Protein AF-A0A9E4IL25-F1 (afdb_monomer)

Radius of gyration: 46.47 Å; Cα contacts (8 Å, |Δi|>4): 32; chains: 1; bounding box: 102×41×122 Å

Secondary structure (DSSP, 8-state):
-HHHHHHHHHHHHHHS---HHHHHHHHHTT-PPPHHHHHHHHHHHHHHHHHHHHHHHTT-----TTS--SHHHHHHHHHHHHHHHHHHHHHHHHHHHHT-----HHHHHHHHHHHHHHHHHHHHHHHHHHHHHHHHHHHHHHHHHHHHHHHHHHHHHHHHHHHTS-TTHHHHHHHHHHHHIIIIIHHHHHHHH-S----HHHHHHHHHHHHHHHHHHHHHHHHHHHHHHHH-S------------------

pLDDT: mean 70.76, std 16.33, range [37.5, 97.56]

Sequence (251 aa):
MGWVAARCVARYETHGSVSPEWLVDRYWLRGVPTREEMLGIAGLLVEKTMKAYEHFERGGSQPDLETTDWSDYKIYQCVEAAREASVRVARREEFRLKAGRPSSSSVYDQVRAAVSSATRSETSERDQQKRYDKLIEDEREQQELVARLEREHEFVRTEAARVAKPRGLWLAASAFAYLTVVGVVVPVVGLAWRPVWSGLLARRWLVGLFVSGLLVLGWYLFWAIRQLSESSVPQDQDEPTQVESGEPPGV

Foldseek 3Di:
DPPVVVVVVVVCVVPVDDDVVNVCVVCVVPDHDDPVVVVVVVVVLVVVVVVVVVCVVVCPDDPPPVPPDPDVVVNVVVVVVVVVVVVVVVVVVVVVVVVDDDDDPPVVVVVVVVVVVVVVVVVVVVVVVVVVVVVVVVVVVVVVVVVVVVVVVVVVVVVVVVVVCPVCPVVVVVLVVLCCCLVPVVVVVVCVVPVDPVDPVVVVVNVVSVVVNVVVVVVVVVVVVVVVVVVPPPPPPDPDDPPPPPDPPDD

Solvent-accessible surface area (backbone atoms only — not comparable to full-atom values): 14742 Å² total; per-residue (Å²): 129,65,70,63,58,50,51,52,51,56,44,32,73,74,60,80,56,75,60,69,65,59,56,48,58,59,46,66,77,71,54,83,72,53,74,67,56,53,51,53,52,51,51,54,51,53,52,52,51,50,54,53,50,54,48,52,72,71,65,49,73,78,70,70,76,90,73,64,76,67,59,70,61,50,51,51,51,51,52,50,52,52,48,53,50,52,53,52,51,52,52,51,50,54,57,52,48,76,68,72,62,94,76,67,73,70,58,58,55,53,53,50,50,51,51,54,52,51,56,52,49,56,52,50,52,52,55,48,49,55,52,51,54,49,52,55,50,53,50,49,55,50,52,52,50,50,59,48,51,51,51,54,50,52,50,52,48,53,52,48,56,58,62,74,56,58,91,52,54,68,58,51,51,51,52,51,53,49,45,45,42,64,70,46,48,48,55,52,54,49,42,72,76,44,80,76,74,80,50,71,64,58,55,52,51,53,51,51,52,53,52,50,51,50,50,53,50,51,52,49,51,53,53,51,52,52,54,50,62,71,66,64,61,76,76,80,72,68,77,74,72,76,79,74,77,77,75,76,84,87,127

Mean predicted aligned error: 18.44 Å

Structure (mmCIF, N/CA/C/O backbone):
data_AF-A0A9E4IL25-F1
#
_entry.id   AF-A0A9E4IL25-F1
#
loop_
_atom_site.group_PDB
_atom_site.id
_atom_site.type_symbol
_atom_site.label_atom_id
_atom_site.label_alt_id
_atom_site.label_comp_id
_atom_site.label_asym_id
_atom_site.label_entity_id
_atom_site.label_seq_id
_atom_site.pdbx_PDB_ins_code
_atom_site.Cartn_x
_atom_site.Cartn_y
_atom_site.Cartn_z
_atom_site.occupancy
_atom_site.B_iso_or_equiv
_atom_site.auth_seq_id
_atom_site.auth_comp_id
_atom_site.auth_asym_id
_atom_site.auth_atom_id
_atom_site.pdbx_PDB_model_num
ATOM 1 N N . MET A 1 1 ? -64.538 -9.197 53.982 1.00 43.91 1 MET A N 1
ATOM 2 C CA . MET A 1 1 ? -63.376 -9.359 53.081 1.00 43.91 1 MET A CA 1
ATOM 3 C C . MET A 1 1 ? -63.495 -8.602 51.748 1.00 43.91 1 MET A C 1
ATOM 5 O O . MET A 1 1 ? -62.509 -8.009 51.350 1.00 43.91 1 MET A O 1
ATOM 9 N N . GLY A 1 2 ? -64.652 -8.516 51.069 1.00 37.50 2 GLY A N 1
ATOM 10 C CA . GLY A 1 2 ? -64.717 -7.901 49.721 1.00 37.50 2 GLY A CA 1
ATOM 11 C C . GLY A 1 2 ? -64.768 -6.363 49.624 1.00 37.50 2 GLY A C 1
ATOM 12 O O . GLY A 1 2 ? -64.431 -5.805 48.587 1.00 37.50 2 GLY A O 1
ATOM 13 N N . TRP A 1 3 ? -65.167 -5.649 50.682 1.00 42.53 3 TRP A N 1
ATOM 14 C CA . TRP A 1 3 ? -65.535 -4.227 50.557 1.00 42.53 3 TRP A CA 1
ATOM 15 C C . TRP A 1 3 ? -64.349 -3.259 50.427 1.00 42.53 3 TRP A C 1
ATOM 17 O O . TRP A 1 3 ? -64.488 -2.211 49.806 1.00 42.53 3 TRP A O 1
ATOM 27 N N . VAL A 1 4 ? -63.184 -3.586 50.996 1.00 52.22 4 VAL A N 1
ATOM 28 C CA . VAL A 1 4 ? -61.992 -2.714 50.950 1.00 52.22 4 VAL A CA 1
ATOM 29 C C . VAL A 1 4 ? -61.243 -2.890 49.630 1.00 52.22 4 VAL A C 1
ATOM 31 O O . VAL A 1 4 ? -60.939 -1.898 48.970 1.00 52.22 4 VAL A O 1
ATOM 34 N N . ALA A 1 5 ? -61.045 -4.138 49.193 1.00 47.12 5 ALA A N 1
ATOM 35 C CA . ALA A 1 5 ? -60.455 -4.449 47.893 1.00 47.12 5 ALA A CA 1
ATOM 36 C C . ALA A 1 5 ? -61.303 -3.881 46.740 1.00 47.12 5 ALA A C 1
ATOM 38 O O . ALA A 1 5 ? -60.764 -3.191 45.877 1.00 47.12 5 ALA A O 1
ATOM 39 N N . ALA A 1 6 ? -62.634 -4.044 46.787 1.00 46.19 6 ALA A N 1
ATOM 40 C CA . ALA A 1 6 ? -63.540 -3.468 45.791 1.00 46.19 6 ALA A CA 1
ATOM 41 C C . ALA A 1 6 ? -63.462 -1.931 45.734 1.00 46.19 6 ALA A C 1
ATOM 43 O O . ALA A 1 6 ? -63.541 -1.348 44.658 1.00 46.19 6 ALA A O 1
ATOM 44 N N . ARG A 1 7 ? -63.239 -1.255 46.873 1.00 54.75 7 ARG A N 1
ATOM 45 C CA . ARG A 1 7 ? -63.113 0.212 46.923 1.00 54.75 7 ARG A CA 1
ATOM 46 C C . ARG A 1 7 ? -61.768 0.720 46.408 1.00 54.75 7 ARG A C 1
ATOM 48 O O . ARG A 1 7 ? -61.721 1.820 45.867 1.00 54.75 7 ARG A O 1
ATOM 55 N N . CYS A 1 8 ? -60.694 -0.048 46.578 1.00 50.69 8 CYS A N 1
ATOM 56 C CA . CYS A 1 8 ? -59.389 0.273 45.999 1.00 50.69 8 CYS A CA 1
ATOM 57 C C . CYS A 1 8 ? -59.390 0.067 44.478 1.00 50.69 8 CYS A C 1
ATOM 59 O O . CYS A 1 8 ? -58.869 0.913 43.756 1.00 50.69 8 CYS A O 1
ATOM 61 N N . VAL A 1 9 ? -60.028 -1.006 43.995 1.00 47.47 9 VAL A N 1
ATOM 62 C CA . VAL A 1 9 ? -60.175 -1.292 42.558 1.00 47.47 9 VAL A CA 1
ATOM 63 C C . VAL A 1 9 ? -61.057 -0.245 41.877 1.00 47.47 9 VAL A C 1
ATOM 65 O O . VAL A 1 9 ? -60.589 0.402 40.945 1.00 47.47 9 VAL A O 1
ATOM 68 N N . ALA A 1 10 ? -62.252 0.027 42.414 1.00 49.25 10 ALA A N 1
ATOM 69 C CA . ALA A 1 10 ? -63.160 1.037 41.866 1.00 49.25 10 ALA A CA 1
ATOM 70 C C . ALA A 1 10 ? -62.523 2.435 41.812 1.00 49.25 10 ALA A C 1
ATOM 72 O O . ALA A 1 10 ? -62.790 3.210 40.900 1.00 49.25 10 ALA A O 1
ATOM 73 N N . ARG A 1 11 ? -61.652 2.768 42.778 1.00 51.50 11 ARG A N 1
ATOM 74 C CA . ARG A 1 11 ? -61.004 4.082 42.815 1.00 51.50 11 ARG A CA 1
ATOM 75 C C . ARG A 1 11 ? -59.822 4.201 41.853 1.00 51.50 11 ARG A C 1
ATOM 77 O O . ARG A 1 11 ? -59.636 5.267 41.269 1.00 51.50 11 ARG A O 1
ATOM 84 N N . TYR A 1 12 ? -59.070 3.115 41.668 1.00 49.25 12 TYR A N 1
ATOM 85 C CA . TYR A 1 12 ? -58.022 3.017 40.650 1.00 49.25 12 TYR A CA 1
ATOM 86 C C . TYR A 1 12 ? -58.614 3.146 39.239 1.00 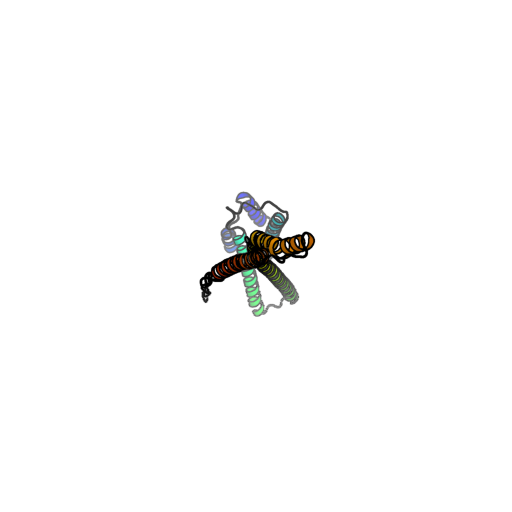49.25 12 TYR A C 1
ATOM 88 O O . TYR A 1 12 ? -58.073 3.885 38.426 1.00 49.25 12 TYR A O 1
ATOM 96 N N . GLU A 1 13 ? -59.767 2.517 38.984 1.00 44.59 13 GLU A N 1
ATOM 97 C CA . GLU A 1 13 ? -60.501 2.658 37.718 1.00 44.59 13 GLU A CA 1
ATOM 98 C C . GLU A 1 13 ? -60.989 4.094 37.470 1.00 44.59 13 GLU A C 1
ATOM 100 O O . GLU A 1 13 ? -60.925 4.570 36.343 1.00 44.59 13 GLU A O 1
ATOM 105 N N . THR A 1 14 ? -61.418 4.824 38.508 1.00 58.25 14 THR A N 1
ATOM 106 C CA . THR A 1 14 ? -61.900 6.211 38.343 1.00 58.25 14 THR A CA 1
ATOM 107 C C . THR A 1 14 ? -60.815 7.287 38.266 1.00 58.25 14 THR A C 1
ATOM 109 O O . THR A 1 14 ? -61.084 8.361 37.737 1.00 58.25 14 THR A O 1
ATOM 112 N N . HIS A 1 15 ? -59.620 7.063 38.823 1.00 59.41 15 HIS A N 1
ATOM 113 C CA . HIS A 1 15 ? -58.606 8.124 38.959 1.00 59.41 15 HIS A CA 1
ATOM 114 C C . HIS A 1 15 ? -57.240 7.786 38.347 1.00 59.41 15 HIS A C 1
ATOM 116 O O . HIS A 1 15 ? -56.319 8.593 38.452 1.00 59.41 15 HIS A O 1
ATOM 122 N N . GLY A 1 16 ? -57.077 6.613 37.725 1.00 46.16 16 GLY A N 1
ATOM 123 C CA . GLY A 1 16 ? -55.860 6.217 37.000 1.00 46.16 16 GLY A CA 1
ATOM 124 C C . GLY A 1 16 ? -54.616 5.992 37.871 1.00 46.16 16 GLY A C 1
ATOM 125 O O . GLY A 1 16 ? -53.642 5.403 37.418 1.00 46.16 16 GLY A O 1
ATOM 126 N N . SER A 1 17 ? -54.633 6.411 39.138 1.00 49.25 17 SER A N 1
ATOM 127 C CA . SER A 1 17 ? -53.593 6.128 40.123 1.00 49.25 17 SER A CA 1
ATOM 128 C C . SER A 1 17 ? -54.157 6.207 41.543 1.00 49.25 17 SER A C 1
ATOM 130 O O . SER A 1 17 ? -55.072 6.977 41.839 1.00 49.25 17 SER A O 1
ATOM 132 N N . VAL A 1 18 ? -53.622 5.380 42.441 1.00 53.59 18 VAL A N 1
ATOM 133 C CA . VAL A 1 18 ? -53.840 5.497 43.888 1.00 53.59 18 VAL A CA 1
ATOM 134 C C . VAL A 1 18 ? -52.519 5.987 44.461 1.00 53.59 18 VAL A C 1
ATOM 136 O O . VAL A 1 18 ? -51.511 5.296 44.316 1.00 53.59 18 VAL A O 1
ATOM 139 N N . SER A 1 19 ? -52.492 7.184 45.057 1.00 49.88 19 SER A N 1
ATOM 140 C CA . SER A 1 19 ? -51.247 7.699 45.630 1.00 49.88 19 SER A CA 1
ATOM 141 C C . SER A 1 19 ? -50.811 6.821 46.819 1.00 49.88 19 SER A C 1
ATOM 143 O O . SER A 1 19 ? -51.664 6.403 47.615 1.00 49.88 19 SER A O 1
ATOM 145 N N . PRO A 1 20 ? -49.504 6.532 46.972 1.00 48.41 20 PRO A N 1
ATOM 146 C CA . PRO A 1 20 ? -48.985 5.764 48.106 1.00 48.41 20 PRO A CA 1
ATOM 147 C C . PRO A 1 20 ? -49.366 6.390 49.452 1.00 48.41 20 PRO A C 1
ATOM 149 O O . PRO A 1 20 ? -49.680 5.681 50.404 1.00 48.41 20 PRO A O 1
ATOM 152 N N . GLU A 1 21 ? -49.425 7.721 49.507 1.00 50.31 21 GLU A N 1
ATOM 153 C CA . GLU A 1 21 ? -49.804 8.495 50.692 1.00 50.31 21 GLU A CA 1
ATOM 154 C C . GLU A 1 21 ? -51.228 8.182 51.162 1.00 50.31 21 GLU A C 1
ATOM 156 O O . GLU A 1 21 ? -51.464 8.052 52.357 1.00 50.31 21 GLU A O 1
ATOM 161 N N . TRP A 1 22 ? -52.170 7.951 50.244 1.00 63.69 22 TRP A N 1
ATOM 162 C CA . TRP A 1 22 ? -53.541 7.580 50.598 1.00 63.69 22 TRP A CA 1
ATOM 163 C C . TRP A 1 22 ? -53.639 6.172 51.203 1.00 63.69 22 TRP A C 1
ATOM 165 O O . TRP A 1 22 ? -54.451 5.925 52.099 1.00 63.69 22 TRP A O 1
ATOM 175 N N . LEU A 1 23 ? -52.814 5.238 50.717 1.00 57.00 23 LEU A N 1
ATOM 176 C CA . LEU A 1 23 ? -52.681 3.891 51.280 1.00 57.00 23 LEU A CA 1
ATOM 177 C C . LEU A 1 23 ? -52.057 3.955 52.676 1.00 57.00 23 LEU A C 1
ATOM 179 O O . LEU A 1 23 ? -52.556 3.320 53.599 1.00 57.00 23 LEU A O 1
ATOM 183 N N . VAL A 1 24 ? -51.019 4.766 52.864 1.00 52.56 24 VAL A N 1
ATOM 184 C CA . VAL A 1 24 ? -50.394 4.944 54.177 1.00 52.56 24 VAL A CA 1
ATOM 185 C C . VAL A 1 24 ? -51.382 5.578 55.156 1.00 52.56 24 VAL A C 1
ATOM 187 O O . VAL A 1 24 ? -51.648 4.980 56.193 1.00 52.56 24 VAL A O 1
ATOM 190 N N . ASP A 1 25 ? -52.008 6.701 54.805 1.00 53.91 25 ASP A N 1
ATOM 191 C CA . ASP A 1 25 ? -52.891 7.465 55.696 1.00 53.91 25 ASP A CA 1
ATOM 192 C C . ASP A 1 25 ? -54.122 6.648 56.137 1.00 53.91 25 ASP A C 1
ATOM 194 O O . ASP A 1 25 ? -54.516 6.632 57.305 1.00 53.91 25 ASP A O 1
ATOM 198 N N . ARG A 1 26 ? -54.694 5.843 55.230 1.00 54.75 26 ARG A N 1
ATOM 199 C CA . ARG A 1 26 ? -55.898 5.055 55.532 1.00 54.75 26 ARG A CA 1
ATOM 200 C C . ARG A 1 26 ? -55.630 3.744 56.273 1.00 54.75 26 ARG A C 1
ATOM 202 O O . ARG A 1 26 ? -56.498 3.317 57.038 1.00 54.75 26 ARG A O 1
ATOM 209 N N . TYR A 1 27 ? -54.475 3.111 56.057 1.00 55.78 27 TYR A N 1
ATOM 210 C CA . TYR A 1 27 ? -54.102 1.866 56.742 1.00 55.78 27 TYR A CA 1
ATOM 211 C C . TYR A 1 27 ? -53.362 2.112 58.063 1.00 55.78 27 TYR A C 1
ATOM 213 O O . TYR A 1 27 ? -53.455 1.279 58.963 1.00 55.78 27 TYR A O 1
ATOM 221 N N . TRP A 1 28 ? -52.697 3.259 58.237 1.00 49.47 28 TRP A N 1
ATOM 222 C CA . TRP A 1 28 ? -52.090 3.619 59.523 1.00 49.47 28 TRP A CA 1
ATOM 223 C C . TRP A 1 28 ? -53.107 4.105 60.558 1.00 49.47 28 TRP A C 1
ATOM 225 O O . TRP A 1 28 ? -52.972 3.776 61.734 1.00 49.47 28 TRP A O 1
ATOM 235 N N . LEU A 1 29 ? -54.152 4.834 60.149 1.00 44.16 29 LEU A N 1
ATOM 236 C CA . LEU A 1 29 ? -55.101 5.445 61.091 1.00 44.16 29 LEU A CA 1
ATOM 237 C C . LEU A 1 29 ? -56.219 4.509 61.594 1.00 44.16 29 LEU A C 1
ATOM 239 O O . LEU A 1 29 ? -56.938 4.878 62.521 1.00 44.16 29 LEU A O 1
ATOM 243 N N . ARG A 1 30 ? -56.398 3.305 61.025 1.00 47.22 30 ARG A N 1
ATOM 244 C CA . ARG A 1 30 ? -57.518 2.394 61.376 1.00 47.22 30 ARG A CA 1
ATOM 245 C C . ARG A 1 30 ? -57.140 1.052 62.007 1.00 47.22 30 ARG A C 1
ATOM 247 O O . ARG A 1 30 ? -58.029 0.248 62.276 1.00 47.22 30 ARG A O 1
ATOM 254 N N . GLY A 1 31 ? -55.867 0.852 62.335 1.00 50.44 31 GLY A N 1
ATOM 255 C CA . GLY A 1 31 ? -55.378 -0.372 62.970 1.00 50.44 31 GLY A CA 1
ATOM 256 C C . GLY A 1 31 ? -54.681 -1.306 61.984 1.00 50.44 31 GLY A C 1
ATOM 257 O O . GLY A 1 31 ? -54.965 -1.307 60.790 1.00 50.44 31 GLY A O 1
ATOM 258 N N . VAL A 1 32 ? -53.718 -2.068 62.512 1.00 52.44 32 VAL A N 1
ATOM 259 C CA . VAL A 1 32 ? -52.803 -2.913 61.734 1.00 52.44 32 VAL A CA 1
ATOM 260 C C . VAL A 1 32 ? -53.610 -3.927 60.910 1.00 52.44 32 VAL A C 1
ATOM 262 O O . VAL A 1 32 ? -54.371 -4.690 61.510 1.00 52.44 32 VAL A O 1
ATOM 265 N N . PRO A 1 33 ? -53.450 -3.965 59.573 1.00 56.50 33 PRO A N 1
ATOM 266 C CA . PRO A 1 33 ? -54.151 -4.927 58.736 1.00 56.50 33 PRO A CA 1
ATOM 267 C C . PRO A 1 33 ? -53.802 -6.350 59.161 1.00 56.50 33 PRO A C 1
ATOM 269 O O . PRO A 1 33 ? -52.667 -6.659 59.542 1.00 56.50 33 PRO A O 1
ATOM 272 N N . THR A 1 34 ? -54.795 -7.228 59.101 1.00 65.25 34 THR A N 1
ATOM 273 C CA . THR A 1 34 ? -54.584 -8.646 59.384 1.00 65.25 34 THR A CA 1
ATOM 274 C C . THR A 1 34 ? -53.644 -9.254 58.339 1.00 65.25 34 THR A C 1
ATOM 276 O O . THR A 1 34 ? -53.535 -8.775 57.209 1.00 65.25 34 THR A O 1
ATOM 279 N N . ARG A 1 35 ? -52.932 -10.326 58.708 1.00 52.53 35 ARG A N 1
ATOM 280 C CA . ARG A 1 35 ? -51.998 -11.031 57.808 1.00 52.53 35 ARG A CA 1
ATOM 281 C C . ARG A 1 35 ? -52.652 -11.396 56.468 1.00 52.53 35 ARG A C 1
ATOM 283 O O . ARG A 1 35 ? -52.009 -11.293 55.431 1.00 52.53 35 ARG A O 1
ATOM 290 N N . GLU A 1 36 ? -53.924 -11.784 56.498 1.00 61.12 36 GLU A N 1
ATOM 291 C CA . GLU A 1 36 ? -54.714 -12.135 55.314 1.00 61.12 36 GLU A CA 1
ATOM 292 C C . GLU A 1 36 ? -54.985 -10.923 54.411 1.00 61.12 36 GLU A C 1
ATOM 294 O O . GLU A 1 36 ? -54.892 -11.035 53.191 1.00 61.12 36 GLU A O 1
ATOM 299 N N . GLU A 1 37 ? -55.230 -9.741 54.984 1.00 62.78 37 GLU A N 1
ATOM 300 C CA . GLU A 1 37 ? -55.422 -8.502 54.220 1.00 62.78 37 GLU A CA 1
ATOM 301 C C . GLU A 1 37 ? -54.124 -8.037 53.554 1.00 62.78 37 GLU A C 1
ATOM 303 O O . GLU A 1 37 ? -54.144 -7.638 52.391 1.00 62.78 37 GLU A O 1
ATOM 308 N N . MET A 1 38 ? -52.982 -8.144 54.244 1.00 56.16 38 MET A N 1
ATOM 309 C CA . MET A 1 38 ? -51.684 -7.814 53.641 1.00 56.16 38 MET A CA 1
ATOM 310 C C . MET A 1 38 ? -51.307 -8.774 52.510 1.00 56.16 38 MET A C 1
ATOM 312 O O . MET A 1 38 ? -50.825 -8.326 51.471 1.00 56.16 38 MET A O 1
ATOM 316 N N . LEU A 1 39 ? -51.569 -10.075 52.671 1.00 58.06 39 LEU A N 1
ATOM 317 C CA . LEU A 1 39 ? -51.343 -11.062 51.611 1.00 58.06 39 LEU A CA 1
ATOM 318 C C . LEU A 1 39 ? -52.272 -10.836 50.410 1.00 58.06 39 LEU A C 1
ATOM 320 O O . LEU A 1 39 ? -51.826 -10.959 49.273 1.00 58.06 39 LEU A O 1
ATOM 324 N N . GLY A 1 40 ? -53.528 -10.437 50.642 1.00 68.62 40 GLY A N 1
ATOM 325 C CA . GLY A 1 40 ? -54.460 -10.079 49.571 1.00 68.62 40 GLY A CA 1
ATOM 326 C C . GLY A 1 40 ? -54.018 -8.847 48.776 1.00 68.62 40 GLY A C 1
ATOM 327 O O . GLY A 1 40 ? -54.096 -8.845 47.550 1.00 68.62 40 GLY A O 1
ATOM 328 N N . ILE A 1 41 ? -53.500 -7.817 49.455 1.00 64.88 41 ILE A N 1
ATOM 329 C CA . ILE A 1 41 ? -52.970 -6.606 48.806 1.00 64.88 41 ILE A CA 1
ATOM 330 C C . ILE A 1 41 ? -51.691 -6.923 48.021 1.00 64.88 41 ILE A C 1
ATOM 332 O O . ILE A 1 41 ? -51.555 -6.479 46.882 1.00 64.88 41 ILE A O 1
ATOM 336 N N . ALA A 1 42 ? -50.786 -7.723 48.593 1.00 61.03 42 ALA A N 1
ATOM 337 C CA . ALA A 1 42 ? -49.565 -8.157 47.918 1.00 61.03 42 ALA A CA 1
ATOM 338 C C . ALA A 1 42 ? -49.871 -9.007 46.673 1.00 61.03 42 ALA A C 1
ATOM 340 O O . ALA A 1 42 ? -49.289 -8.765 45.620 1.00 61.03 42 ALA A O 1
ATOM 341 N N . GLY A 1 43 ? -50.828 -9.938 46.760 1.00 69.69 43 GLY A N 1
ATOM 342 C CA . GLY A 1 43 ? -51.267 -10.746 45.619 1.00 69.69 43 GLY A CA 1
ATOM 343 C C . GLY A 1 43 ? -51.837 -9.898 44.479 1.00 69.69 43 GLY A C 1
ATOM 344 O O . GLY A 1 43 ? -51.466 -10.094 43.327 1.00 69.69 43 GLY A O 1
ATOM 345 N N . LEU A 1 44 ? -52.662 -8.897 44.801 1.00 66.12 44 LEU A N 1
ATOM 346 C CA . LEU A 1 44 ? -53.222 -7.958 43.818 1.00 66.12 44 LEU A CA 1
ATOM 347 C C . LEU A 1 44 ? -52.156 -7.082 43.146 1.00 66.12 44 LEU A C 1
ATOM 349 O O . LEU A 1 44 ? -52.268 -6.783 41.957 1.00 66.12 44 LEU A O 1
ATOM 353 N N . LEU A 1 45 ? -51.136 -6.659 43.896 1.00 63.09 45 LEU A N 1
ATOM 354 C CA . LEU A 1 45 ? -50.004 -5.900 43.361 1.00 63.09 45 LEU A CA 1
ATOM 355 C C . LEU A 1 45 ? -49.169 -6.755 42.407 1.00 63.09 45 LEU A C 1
ATOM 357 O O . LEU A 1 45 ? -48.907 -6.308 41.296 1.00 63.09 45 LEU A O 1
ATOM 361 N N . VAL A 1 46 ? -48.839 -7.987 42.803 1.00 66.44 46 VAL A N 1
ATOM 362 C CA . VAL A 1 46 ? -48.082 -8.934 41.969 1.00 66.44 46 VAL A CA 1
ATOM 363 C C . VAL A 1 46 ? -48.854 -9.305 40.701 1.00 66.44 46 VAL A C 1
ATOM 365 O O . VAL A 1 46 ? -48.273 -9.345 39.621 1.00 66.44 46 VAL A O 1
ATOM 368 N N . GLU A 1 47 ? -50.168 -9.531 40.791 1.00 72.38 47 GLU A N 1
ATOM 369 C CA . GLU A 1 47 ? -50.991 -9.838 39.615 1.00 72.38 47 GLU A CA 1
ATOM 370 C C . GLU A 1 47 ? -51.032 -8.661 38.627 1.00 72.38 47 GLU A C 1
ATOM 372 O O . GLU A 1 47 ? -50.926 -8.854 37.414 1.00 72.38 47 GLU A O 1
ATOM 377 N N . LYS A 1 48 ? -51.155 -7.426 39.131 1.00 66.81 48 LYS A N 1
ATOM 378 C CA . LYS A 1 48 ? -51.166 -6.232 38.278 1.00 66.81 48 LYS A CA 1
ATOM 379 C C . LYS A 1 48 ? -49.804 -5.946 37.649 1.00 66.81 48 LYS A C 1
ATOM 381 O O . LYS A 1 48 ? -49.777 -5.565 36.481 1.00 66.81 48 LYS A O 1
ATOM 386 N N . THR A 1 49 ? -48.699 -6.145 38.369 1.00 63.22 49 THR A N 1
ATOM 387 C CA . THR A 1 49 ? -47.352 -5.969 37.801 1.00 63.22 49 THR A CA 1
ATOM 388 C C . THR A 1 49 ? -47.038 -7.043 36.761 1.00 63.22 49 THR A C 1
ATOM 390 O O . THR A 1 49 ? -46.531 -6.706 35.698 1.00 63.22 49 THR A O 1
ATOM 393 N N . MET A 1 50 ? -47.427 -8.302 36.998 1.00 66.38 50 MET A N 1
ATOM 394 C CA . MET A 1 50 ? -47.322 -9.386 36.008 1.00 66.38 50 MET A CA 1
ATOM 395 C C . MET A 1 50 ? -48.123 -9.089 34.735 1.00 66.38 50 MET A C 1
ATOM 397 O O . MET A 1 50 ? -47.595 -9.215 33.635 1.00 66.38 50 MET A O 1
ATOM 401 N N . LYS A 1 51 ? -49.378 -8.631 34.857 1.00 67.69 51 LYS A N 1
ATOM 402 C CA . LYS A 1 51 ? -50.202 -8.264 33.690 1.00 67.69 51 LYS A CA 1
ATOM 403 C C . LYS A 1 51 ? -49.633 -7.081 32.907 1.00 67.69 51 LYS A C 1
ATOM 405 O O . LYS A 1 51 ? -49.728 -7.077 31.684 1.00 67.69 51 LYS A O 1
ATOM 410 N N . ALA A 1 52 ? -49.049 -6.093 33.588 1.00 60.66 52 ALA A N 1
ATOM 411 C CA . ALA A 1 52 ? -48.369 -4.979 32.929 1.00 60.66 52 ALA A CA 1
ATOM 412 C C . ALA A 1 52 ? -47.114 -5.453 32.172 1.00 60.66 52 ALA A C 1
ATOM 414 O O . ALA A 1 52 ? -46.902 -5.047 31.032 1.00 60.66 52 ALA A O 1
ATOM 415 N N . TYR A 1 53 ? -46.343 -6.368 32.767 1.00 58.75 53 TYR A N 1
ATOM 416 C CA . TYR A 1 53 ? -45.151 -6.958 32.155 1.00 58.75 53 TYR A CA 1
ATOM 417 C C . TYR A 1 53 ? -45.483 -7.829 30.931 1.00 58.75 53 TYR A C 1
ATOM 419 O O . TYR A 1 53 ? -44.891 -7.653 29.871 1.00 58.75 53 TYR A O 1
ATOM 427 N N . GLU A 1 54 ? -46.503 -8.691 31.010 1.00 67.50 54 GLU A N 1
ATOM 428 C CA . GLU A 1 54 ? -46.964 -9.480 29.854 1.00 67.50 54 GLU A CA 1
ATOM 429 C C . GLU A 1 54 ? -47.453 -8.603 28.689 1.00 67.50 54 GLU A C 1
ATOM 431 O O . GLU A 1 54 ? -47.329 -8.976 27.521 1.00 67.50 54 GLU A O 1
ATOM 436 N N . HIS A 1 55 ? -48.057 -7.449 28.988 1.00 62.22 55 HIS A N 1
ATOM 437 C CA . HIS A 1 55 ? -48.525 -6.519 27.962 1.00 62.22 55 HIS A CA 1
ATOM 438 C C . HIS A 1 55 ? -47.360 -5.796 27.262 1.00 62.22 55 HIS A C 1
ATOM 440 O O . HIS A 1 55 ? -47.490 -5.426 26.093 1.00 62.22 55 HIS A O 1
ATOM 446 N N . PHE A 1 56 ? -46.232 -5.634 27.959 1.00 56.91 56 PHE A N 1
ATOM 447 C CA . PHE A 1 56 ? -44.976 -5.124 27.414 1.00 56.91 56 PHE A CA 1
ATOM 448 C C . PHE A 1 56 ? -44.270 -6.178 26.541 1.00 56.91 56 PHE A C 1
ATOM 450 O O . PHE A 1 56 ? -43.897 -5.882 25.409 1.00 56.91 56 PHE A O 1
ATOM 457 N N . GLU A 1 57 ? -44.180 -7.437 26.993 1.00 61.06 57 GLU A N 1
ATOM 458 C CA . GLU A 1 57 ? -43.559 -8.529 26.218 1.00 61.06 57 GLU A CA 1
ATOM 459 C C . GLU A 1 57 ? -44.303 -8.874 24.918 1.00 61.06 57 GLU A C 1
ATOM 461 O O . GLU A 1 57 ? -43.675 -9.250 23.928 1.00 61.06 57 GLU A O 1
ATOM 466 N N . ARG A 1 58 ? -45.636 -8.730 24.869 1.00 68.62 58 ARG A N 1
ATOM 467 C CA . ARG A 1 58 ? -46.436 -9.027 23.660 1.00 68.62 58 ARG A CA 1
ATOM 468 C C . ARG A 1 58 ? -46.296 -7.992 22.534 1.00 68.62 58 ARG A C 1
ATOM 470 O O . ARG A 1 58 ? -47.096 -8.005 21.600 1.00 68.62 58 ARG A O 1
ATOM 477 N N . GLY A 1 59 ? -45.299 -7.110 22.593 1.00 44.16 59 GLY A N 1
ATOM 478 C CA . GLY A 1 59 ? -45.048 -6.126 21.542 1.00 44.16 59 GLY A CA 1
ATOM 479 C C . GLY A 1 59 ? -46.119 -5.040 21.480 1.00 44.16 59 GLY A C 1
ATOM 480 O O . GLY A 1 59 ? -46.370 -4.484 20.411 1.00 44.16 59 GLY A O 1
ATOM 481 N N . GLY A 1 60 ? -46.764 -4.743 22.616 1.00 47.88 60 GLY A N 1
ATOM 482 C CA . GLY A 1 60 ? -47.520 -3.506 22.752 1.00 47.88 60 GLY A CA 1
ATOM 483 C C . GLY A 1 60 ? -46.574 -2.350 22.457 1.00 47.88 60 GLY A C 1
ATOM 484 O O . GLY A 1 60 ? -45.517 -2.261 23.079 1.00 47.88 60 GLY A O 1
ATOM 485 N N . SER A 1 61 ? -46.923 -1.533 21.462 1.00 44.19 61 SER A N 1
ATOM 486 C CA . SER A 1 61 ? -46.124 -0.401 21.007 1.00 44.19 61 SER A CA 1
ATOM 487 C C . SER A 1 61 ? -45.565 0.350 22.205 1.00 44.19 61 SER A C 1
ATOM 489 O O . SER A 1 61 ? -46.323 0.749 23.091 1.00 44.19 61 SER A O 1
ATOM 491 N N . GLN A 1 62 ? -44.244 0.493 22.220 1.00 43.75 62 GLN A N 1
ATOM 492 C CA . GLN A 1 62 ? -43.497 1.303 23.167 1.00 43.75 62 GLN A CA 1
ATOM 493 C C . GLN A 1 62 ? -44.268 2.620 23.373 1.00 43.75 62 GLN A C 1
ATOM 495 O O . GLN A 1 62 ? -44.471 3.340 22.392 1.00 43.75 62 GLN A O 1
ATOM 500 N N . PRO A 1 63 ? -44.813 2.899 24.575 1.00 45.19 63 PRO A N 1
ATOM 501 C CA . PRO A 1 63 ? -45.492 4.164 24.808 1.00 45.19 63 PRO A CA 1
ATOM 502 C C . PRO A 1 63 ? -44.480 5.274 24.531 1.00 45.19 63 PRO A C 1
ATOM 504 O O . PRO A 1 63 ? -43.333 5.158 24.965 1.00 45.19 63 PRO A O 1
ATOM 507 N N . ASP A 1 64 ? -44.886 6.295 23.771 1.00 40.19 64 ASP A N 1
ATOM 508 C CA . ASP A 1 64 ? -44.041 7.436 23.403 1.00 40.19 64 ASP A CA 1
ATOM 509 C C . ASP A 1 64 ? -43.205 7.896 24.609 1.00 40.19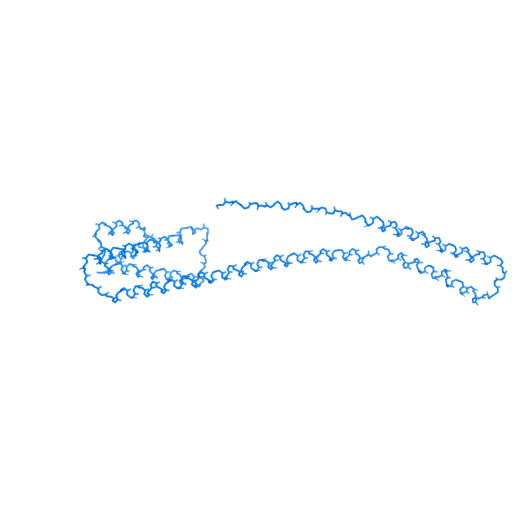 64 ASP A C 1
ATOM 511 O O . ASP A 1 64 ? -43.712 8.414 25.614 1.00 40.19 64 ASP A O 1
ATOM 515 N N . LEU A 1 65 ? -41.897 7.650 24.516 1.00 42.88 65 LEU A N 1
ATOM 516 C CA . LEU A 1 65 ? -40.927 7.810 25.601 1.00 42.88 65 LEU A CA 1
ATOM 517 C C . LEU A 1 65 ? -40.652 9.274 25.964 1.00 42.88 65 LEU A C 1
ATOM 519 O O . LEU A 1 65 ? -39.935 9.530 26.924 1.00 42.88 65 LEU A O 1
ATOM 523 N N . GLU A 1 66 ? -41.261 10.237 25.270 1.00 40.59 66 GLU A N 1
ATOM 524 C CA . GLU A 1 66 ? -41.153 11.661 25.610 1.00 40.59 66 GLU A CA 1
ATOM 525 C C . GLU A 1 66 ? -42.078 12.105 26.755 1.00 40.59 66 GLU A C 1
ATOM 527 O O . GLU A 1 66 ? -41.929 13.215 27.258 1.00 40.59 66 GLU A O 1
ATOM 532 N N . THR A 1 67 ? -43.006 11.260 27.225 1.00 43.94 67 THR A N 1
ATOM 533 C CA . THR A 1 67 ? -43.894 11.619 28.357 1.00 43.94 67 THR A CA 1
ATOM 534 C C . THR A 1 67 ? -43.919 10.620 29.511 1.00 43.94 67 THR A C 1
ATOM 536 O O . THR A 1 67 ? -44.608 10.856 30.504 1.00 43.94 67 THR A O 1
ATOM 539 N N . THR A 1 68 ? -43.124 9.549 29.450 1.00 43.78 68 THR A N 1
ATOM 540 C CA . THR A 1 68 ? -43.108 8.511 30.495 1.00 43.78 68 THR A CA 1
ATOM 541 C C . THR A 1 68 ? -41.876 8.617 31.386 1.00 43.78 68 THR A C 1
ATOM 543 O O . THR A 1 68 ? -41.131 7.665 31.588 1.00 43.78 68 THR A O 1
ATOM 546 N N . ASP A 1 69 ? -41.689 9.797 31.962 1.00 47.41 69 ASP A N 1
ATOM 547 C CA . ASP A 1 69 ? -40.907 9.945 33.180 1.00 47.41 69 ASP A CA 1
ATOM 548 C C . ASP A 1 69 ? -41.769 9.407 34.352 1.00 47.41 69 ASP A C 1
ATOM 550 O O . ASP A 1 69 ? -42.997 9.528 34.332 1.00 47.41 69 ASP A O 1
ATOM 554 N N . TRP A 1 70 ? -41.170 8.810 35.383 1.00 43.16 70 TRP A N 1
ATOM 555 C CA . TRP A 1 70 ? -41.802 8.359 36.648 1.00 43.16 70 TRP A CA 1
ATOM 556 C C . TRP A 1 70 ? -42.477 6.976 36.764 1.00 43.16 70 TRP A C 1
ATOM 558 O O . TRP A 1 70 ? -42.722 6.579 37.908 1.00 43.16 70 TRP A O 1
ATOM 568 N N . SER A 1 71 ? -42.801 6.216 35.709 1.00 53.81 71 SER A N 1
ATOM 569 C CA . SER A 1 71 ? -43.565 4.956 35.905 1.00 53.81 71 SER A CA 1
ATOM 570 C C . SER A 1 71 ? -42.697 3.775 36.378 1.00 53.81 71 SER A C 1
ATOM 572 O O . SER A 1 71 ? -43.010 3.177 37.411 1.00 53.81 71 SER A O 1
ATOM 574 N N . ASP A 1 72 ? -41.545 3.531 35.747 1.00 49.38 72 ASP A N 1
ATOM 575 C CA . ASP A 1 72 ? -40.608 2.473 36.161 1.00 49.38 72 ASP A CA 1
ATOM 576 C C . ASP A 1 72 ? -39.934 2.778 37.503 1.00 49.38 72 ASP A C 1
ATOM 578 O O . ASP A 1 72 ? -39.790 1.898 38.355 1.00 49.38 72 ASP A O 1
ATOM 582 N N . TYR A 1 73 ? -39.620 4.052 37.761 1.00 50.44 73 TYR A N 1
ATOM 583 C CA . TYR A 1 73 ? -39.050 4.476 39.041 1.00 50.44 73 TYR A CA 1
ATOM 584 C C . TYR A 1 73 ? -40.039 4.279 40.203 1.00 50.44 73 TYR A C 1
ATOM 586 O O . TYR A 1 73 ? -39.651 3.839 41.285 1.00 50.44 73 TYR A O 1
ATOM 594 N N . LYS A 1 74 ? -41.341 4.521 39.983 1.00 56.72 74 LYS A N 1
ATOM 595 C CA . LYS A 1 74 ? -42.381 4.283 41.001 1.00 56.72 74 LYS A CA 1
ATOM 596 C C . LYS A 1 74 ? -42.638 2.800 41.239 1.00 56.72 74 LYS A C 1
ATOM 598 O O . LYS A 1 74 ? -42.907 2.424 42.380 1.00 56.72 74 LYS A O 1
ATOM 603 N N . ILE A 1 75 ? -42.544 1.961 40.207 1.00 58.75 75 ILE A N 1
ATOM 604 C CA . ILE A 1 75 ? -42.634 0.505 40.369 1.00 58.75 75 ILE A CA 1
ATOM 605 C C . ILE A 1 75 ? -41.444 0.012 41.197 1.00 58.75 75 ILE A C 1
ATOM 607 O O . ILE A 1 75 ? -41.652 -0.694 42.184 1.00 58.75 75 ILE A O 1
ATOM 611 N N . TYR A 1 76 ? -40.228 0.467 40.884 1.00 58.22 76 TYR A N 1
ATOM 612 C CA . TYR A 1 76 ? -39.029 0.112 41.641 1.00 58.22 76 TYR A CA 1
ATOM 613 C C . TYR A 1 76 ? -39.114 0.567 43.107 1.00 58.22 76 TYR A C 1
ATOM 615 O O . TYR A 1 76 ? -38.895 -0.235 44.014 1.00 58.22 76 TYR A O 1
ATOM 623 N N . GLN A 1 77 ? -39.553 1.805 43.362 1.00 65.50 77 GLN A N 1
ATOM 624 C CA . GLN A 1 77 ? -39.777 2.311 44.721 1.00 65.50 77 GLN A CA 1
ATOM 625 C C . GLN A 1 77 ? -40.861 1.536 45.481 1.00 65.50 77 GLN A C 1
ATOM 627 O O . GLN A 1 77 ? -40.726 1.311 46.683 1.00 65.50 77 GLN A O 1
ATOM 632 N N . CYS A 1 78 ? -41.934 1.098 44.814 1.00 65.88 78 CYS A N 1
ATOM 633 C CA . CYS A 1 78 ? -42.962 0.274 45.453 1.00 65.88 78 CYS A CA 1
ATOM 634 C C . CYS A 1 78 ? -42.425 -1.114 45.825 1.00 65.88 78 CYS A C 1
ATOM 636 O O . CYS A 1 78 ? -42.751 -1.627 46.898 1.00 65.88 78 CYS A O 1
ATOM 638 N N . VAL A 1 79 ? -41.585 -1.707 44.973 1.00 64.06 79 VAL A N 1
ATOM 639 C CA . VAL A 1 79 ? -40.922 -2.990 45.245 1.00 64.06 79 VAL A CA 1
ATOM 640 C C . VAL A 1 79 ? -39.915 -2.847 46.389 1.00 64.06 79 VAL A C 1
ATOM 642 O O . VAL A 1 79 ? -39.921 -3.671 47.305 1.00 64.06 79 VAL A O 1
ATOM 645 N N . GLU A 1 80 ? -39.115 -1.779 46.415 1.00 68.69 80 GLU A N 1
ATOM 646 C CA . GLU A 1 80 ? -38.202 -1.491 47.528 1.00 68.69 80 GLU A CA 1
ATOM 647 C C . GLU A 1 80 ? -38.943 -1.231 48.841 1.00 68.69 80 GLU A C 1
ATOM 649 O O . GLU A 1 80 ? -38.591 -1.810 49.869 1.00 68.69 80 GLU A O 1
ATOM 654 N N . ALA A 1 81 ? -40.021 -0.444 48.823 1.00 66.88 81 ALA A N 1
ATOM 655 C CA . ALA A 1 81 ? -40.828 -0.185 50.012 1.00 66.88 81 ALA A CA 1
ATOM 656 C C . ALA A 1 81 ? -41.490 -1.468 50.546 1.00 66.88 81 ALA A C 1
ATOM 658 O O . ALA A 1 81 ? -41.518 -1.701 51.760 1.00 66.88 81 ALA A O 1
ATOM 659 N N . ALA A 1 82 ? -41.981 -2.340 49.657 1.00 63.53 82 ALA A N 1
ATOM 660 C CA . ALA A 1 82 ? -42.515 -3.648 50.032 1.00 63.53 82 ALA A CA 1
ATOM 661 C C . ALA A 1 82 ? -41.420 -4.561 50.610 1.00 63.53 82 ALA A C 1
ATOM 663 O O . ALA A 1 82 ? -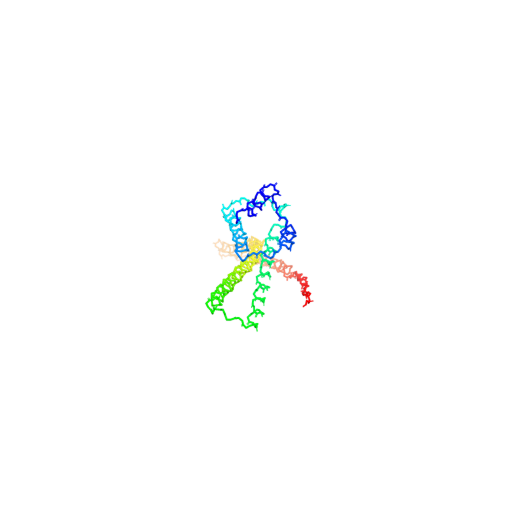41.640 -5.242 51.619 1.00 63.53 82 ALA A O 1
ATOM 664 N N . ARG A 1 83 ? -40.213 -4.523 50.032 1.00 67.25 83 ARG A N 1
ATOM 665 C CA . ARG A 1 83 ? -39.038 -5.245 50.531 1.00 67.25 83 ARG A CA 1
ATOM 666 C C . ARG A 1 83 ? -38.656 -4.765 51.929 1.00 67.25 83 ARG A C 1
ATOM 668 O O . ARG A 1 83 ? -38.555 -5.588 52.838 1.00 67.25 83 ARG A O 1
ATOM 675 N N . GLU A 1 84 ? -38.535 -3.463 52.158 1.00 72.56 84 GLU A N 1
ATOM 676 C CA . GLU A 1 84 ? -38.249 -2.916 53.487 1.00 72.56 84 GLU A CA 1
ATOM 677 C C . GLU A 1 84 ? -39.324 -3.270 54.517 1.00 72.56 84 GLU A C 1
ATOM 679 O O . GLU A 1 84 ? -39.003 -3.610 55.660 1.00 72.56 84 GLU A O 1
ATOM 684 N N . ALA A 1 85 ? -40.601 -3.207 54.130 1.00 64.75 85 ALA A N 1
ATOM 685 C CA . ALA A 1 85 ? -41.706 -3.579 55.004 1.00 64.75 85 ALA A CA 1
ATOM 686 C C . ALA A 1 85 ? -41.615 -5.058 55.407 1.00 64.75 85 ALA A C 1
ATOM 688 O O . ALA A 1 85 ? -41.752 -5.382 56.589 1.00 64.75 85 ALA A O 1
ATOM 689 N N . SER A 1 86 ? -41.297 -5.947 54.461 1.00 62.75 86 SER A N 1
ATOM 690 C CA . SER A 1 86 ? -41.118 -7.377 54.737 1.00 62.75 86 SER A CA 1
ATOM 691 C C . SER A 1 86 ? -39.935 -7.653 55.680 1.00 62.75 86 SER A C 1
ATOM 693 O O . SER A 1 86 ? -40.077 -8.419 56.635 1.00 62.75 86 SER A O 1
ATOM 695 N N . VAL A 1 87 ? -38.811 -6.943 55.516 1.00 69.06 87 VAL A N 1
ATOM 696 C CA . VAL A 1 87 ? -37.641 -7.027 56.410 1.00 69.06 87 VAL A CA 1
ATOM 697 C C . VAL A 1 87 ? -37.973 -6.519 57.816 1.00 69.06 87 VAL A C 1
ATOM 699 O O . VAL A 1 87 ? -37.567 -7.124 58.813 1.00 69.06 87 VAL A O 1
ATOM 702 N N . ARG A 1 88 ? -38.749 -5.433 57.932 1.00 72.00 88 ARG A N 1
ATOM 703 C CA . ARG A 1 88 ? -39.196 -4.909 59.233 1.00 72.00 88 ARG A CA 1
ATOM 704 C C . ARG A 1 88 ? -40.137 -5.876 59.946 1.00 72.00 88 ARG A C 1
ATOM 706 O O . ARG A 1 88 ? -40.002 -6.052 61.157 1.00 72.00 88 ARG A O 1
ATOM 713 N N . VAL A 1 89 ? -41.051 -6.524 59.221 1.00 65.81 89 VAL A N 1
ATOM 714 C CA . VAL A 1 89 ? -41.936 -7.562 59.776 1.00 65.81 89 VAL A CA 1
ATOM 715 C C . VAL A 1 89 ? -41.124 -8.771 60.246 1.00 65.81 89 VAL A C 1
ATOM 717 O O . VAL A 1 89 ? -41.325 -9.218 61.374 1.00 65.81 89 VAL A O 1
ATOM 720 N N . ALA A 1 90 ? -40.147 -9.224 59.455 1.00 65.56 90 ALA A N 1
ATOM 721 C CA . ALA A 1 90 ? -39.255 -10.322 59.826 1.00 65.56 90 ALA A CA 1
ATOM 722 C C . ALA A 1 90 ? -38.441 -10.017 61.100 1.00 65.56 90 ALA A C 1
ATOM 724 O O . ALA A 1 90 ? -38.418 -10.834 62.019 1.00 65.56 90 ALA A O 1
ATOM 725 N N . ARG A 1 91 ? -37.862 -8.810 61.231 1.00 73.38 91 ARG A N 1
ATOM 726 C CA . ARG A 1 91 ? -37.192 -8.386 62.480 1.00 73.38 91 ARG A CA 1
ATOM 727 C C . ARG A 1 91 ? -38.145 -8.367 63.673 1.00 73.38 91 ARG A C 1
ATOM 729 O O . ARG A 1 91 ? -37.757 -8.731 64.779 1.00 73.38 91 ARG A O 1
ATOM 736 N N . ARG A 1 92 ? -39.390 -7.921 63.481 1.00 71.44 92 ARG A N 1
ATOM 737 C CA . ARG A 1 92 ? -40.384 -7.854 64.566 1.00 71.44 92 ARG A CA 1
ATOM 738 C C . ARG A 1 92 ? -40.776 -9.246 65.062 1.00 71.44 92 ARG A C 1
ATOM 740 O O . ARG A 1 92 ? -40.927 -9.426 66.268 1.00 71.44 92 ARG A O 1
ATOM 747 N N . GLU A 1 93 ? -40.907 -10.209 64.153 1.00 64.38 93 GLU A N 1
ATOM 748 C CA . GLU A 1 93 ? -41.114 -11.631 64.463 1.00 64.38 93 GLU A CA 1
ATOM 749 C C . GLU A 1 93 ? -39.906 -12.222 65.208 1.00 64.38 93 GLU A C 1
ATOM 751 O O . GLU A 1 93 ? -40.085 -12.902 66.217 1.00 64.38 93 GLU A O 1
ATOM 756 N N . GLU A 1 94 ? -38.678 -11.879 64.803 1.00 67.69 94 GLU A N 1
ATOM 757 C CA . GLU A 1 94 ? -37.443 -12.297 65.484 1.00 67.69 94 GLU A CA 1
ATOM 758 C C . GLU A 1 94 ? -37.383 -11.796 66.942 1.00 67.69 94 GLU A C 1
ATOM 760 O O . GLU A 1 94 ? -37.087 -12.560 67.866 1.00 67.69 94 GLU A O 1
ATOM 765 N N . PHE A 1 95 ? -37.755 -10.533 67.185 1.00 70.44 95 PHE A N 1
ATOM 766 C CA . PHE A 1 95 ? -37.903 -9.992 68.544 1.00 70.44 95 PHE A CA 1
ATOM 767 C C . PHE A 1 95 ? -39.013 -10.693 69.338 1.00 70.44 95 PHE A C 1
ATOM 769 O O . PHE A 1 95 ? -38.866 -10.916 70.541 1.00 70.44 95 PHE A O 1
ATOM 776 N N . ARG A 1 96 ? -40.112 -11.074 68.679 1.00 60.28 96 ARG A N 1
ATOM 777 C CA . ARG A 1 96 ? -41.223 -11.802 69.306 1.00 60.28 96 ARG A CA 1
ATOM 778 C C . ARG A 1 96 ? -40.842 -13.226 69.712 1.00 60.28 96 ARG A C 1
ATOM 780 O O . ARG A 1 96 ? -41.350 -13.726 70.711 1.00 60.28 96 ARG A O 1
ATOM 787 N N . LEU A 1 97 ? -39.932 -13.857 68.978 1.00 57.19 97 LEU A N 1
ATOM 788 C CA . LEU A 1 97 ? -39.429 -15.199 69.277 1.00 57.19 97 LEU A CA 1
ATOM 789 C C . LEU A 1 97 ? -38.404 -15.208 70.406 1.00 57.19 97 LEU A C 1
ATOM 791 O O . LEU A 1 97 ? -38.430 -16.119 71.232 1.00 57.19 97 LEU A O 1
ATOM 795 N N . LYS A 1 98 ? -37.594 -14.147 70.539 1.00 65.88 98 LYS A N 1
ATOM 796 C CA . LYS A 1 98 ? -36.772 -13.929 71.744 1.00 65.88 98 LYS A CA 1
ATOM 797 C C . LYS A 1 98 ? -37.613 -13.776 73.020 1.00 65.88 98 LYS A C 1
ATOM 799 O O . LYS A 1 98 ? -37.098 -14.013 74.106 1.00 65.88 98 LYS A O 1
ATOM 804 N N . ALA A 1 99 ? -38.904 -13.452 72.899 1.00 71.75 99 ALA A N 1
ATOM 805 C CA . ALA A 1 99 ? -39.844 -13.351 74.017 1.00 71.75 99 ALA A CA 1
ATOM 806 C C . ALA A 1 99 ? -40.521 -14.687 74.416 1.00 71.75 99 ALA A C 1
ATOM 808 O O . ALA A 1 99 ? -41.459 -14.678 75.211 1.00 71.75 99 ALA A O 1
ATOM 809 N N . GLY A 1 100 ? -40.056 -15.839 73.911 1.00 52.16 100 GLY A N 1
ATOM 810 C CA . GLY A 1 100 ? -40.354 -17.141 74.524 1.00 52.16 100 GLY A CA 1
ATOM 811 C C . GLY A 1 100 ? -41.724 -17.750 74.204 1.00 52.16 100 GLY A C 1
ATOM 812 O O . GLY A 1 100 ? -42.305 -18.419 75.057 1.00 52.16 100 GLY A O 1
ATOM 813 N N . ARG A 1 101 ? -42.251 -17.568 72.983 1.00 51.84 101 ARG A N 1
ATOM 814 C CA . ARG A 1 101 ? -43.392 -18.365 72.490 1.00 51.84 101 ARG A CA 1
ATOM 815 C C . ARG A 1 101 ? -42.919 -19.482 71.546 1.00 51.84 101 ARG A C 1
ATOM 817 O O . ARG A 1 101 ? -42.316 -19.168 70.522 1.00 51.84 101 ARG A O 1
ATOM 824 N N . PRO A 1 102 ? -43.208 -20.763 71.840 1.00 54.81 102 PRO A N 1
ATOM 825 C CA . PRO A 1 102 ? -42.859 -21.871 70.957 1.00 54.81 102 PRO A CA 1
ATOM 826 C C . PRO A 1 102 ? -43.807 -21.898 69.751 1.00 54.81 102 PRO A C 1
ATOM 828 O O . PRO A 1 102 ? -45.020 -22.015 69.914 1.00 54.81 102 PRO A O 1
ATOM 831 N N . SER A 1 103 ? -43.271 -21.770 68.534 1.00 48.78 103 SER A N 1
ATOM 832 C CA . SER A 1 103 ? -44.055 -21.878 67.298 1.00 48.78 103 SER A CA 1
ATOM 833 C C . SER A 1 103 ? -43.204 -22.330 66.106 1.00 48.78 103 SER A C 1
ATOM 835 O O . SER A 1 103 ? -42.362 -21.587 65.613 1.00 48.78 103 SER A O 1
ATOM 837 N N . SER A 1 104 ? -43.496 -23.556 65.657 1.00 56.00 104 SER A N 1
ATOM 838 C CA . SER A 1 104 ? -43.294 -24.167 64.329 1.00 56.00 104 SER A CA 1
ATOM 839 C C . SER A 1 104 ? -41.989 -23.871 63.563 1.00 56.00 104 SER A C 1
ATOM 841 O O . SER A 1 104 ? -41.921 -22.949 62.747 1.00 56.00 104 SER A O 1
ATOM 843 N N . SER A 1 105 ? -41.007 -24.767 63.691 1.00 59.38 105 SER A N 1
ATOM 844 C CA . SER A 1 105 ? -39.806 -24.840 62.836 1.00 59.38 105 SER A CA 1
ATOM 845 C C . SER A 1 105 ? -40.114 -24.914 61.328 1.00 59.38 105 SER A C 1
ATOM 847 O O . SER A 1 105 ? -39.353 -24.403 60.517 1.00 59.38 105 SER A O 1
ATOM 849 N N . SER A 1 106 ? -41.281 -25.448 60.949 1.00 67.44 106 SER A N 1
ATOM 850 C CA . SER A 1 106 ? -41.714 -25.604 59.551 1.00 67.44 106 SER A CA 1
ATOM 851 C C . SER A 1 106 ? -41.822 -24.298 58.752 1.00 67.44 106 SER A C 1
ATOM 853 O O . SER A 1 106 ? -41.669 -24.333 57.533 1.00 67.44 106 SER A O 1
ATOM 855 N N . VAL A 1 107 ? -42.134 -23.165 59.387 1.00 62.12 107 VAL A N 1
ATOM 856 C CA . VAL A 1 107 ? -42.311 -21.887 58.666 1.00 62.12 107 VAL A CA 1
ATOM 857 C C . VAL A 1 107 ? -40.956 -21.246 58.369 1.00 62.12 107 VAL A C 1
ATOM 859 O O . VAL A 1 107 ? -40.764 -20.658 57.307 1.00 62.12 107 VAL A O 1
ATOM 862 N N . TYR A 1 108 ? -39.991 -21.428 59.271 1.00 62.34 108 TYR A N 1
ATOM 863 C CA . TYR A 1 108 ? -38.624 -20.945 59.103 1.00 62.34 108 TYR A CA 1
ATOM 864 C C . TYR A 1 108 ? -37.919 -21.603 57.921 1.00 62.34 108 TYR A C 1
ATOM 866 O O . TYR A 1 108 ? -37.298 -20.909 57.114 1.00 62.34 108 TYR A O 1
ATOM 874 N N . ASP A 1 109 ? -38.075 -22.917 57.773 1.00 73.69 109 ASP A N 1
ATOM 875 C CA . ASP A 1 109 ? -37.452 -23.655 56.676 1.00 73.69 109 ASP A CA 1
ATOM 876 C C . ASP A 1 109 ? -38.053 -23.279 55.313 1.00 73.69 109 ASP A C 1
ATOM 878 O O . ASP A 1 109 ? -37.315 -23.137 54.337 1.00 73.69 109 ASP A O 1
ATOM 882 N N . GLN A 1 110 ? -39.364 -23.010 55.244 1.00 74.12 110 GLN A N 1
ATOM 883 C CA . GLN A 1 110 ? -40.019 -22.548 54.012 1.00 74.12 110 GLN A CA 1
ATOM 884 C C . GLN A 1 110 ? -39.577 -21.138 53.603 1.00 74.12 110 GLN A C 1
ATOM 886 O O . GLN A 1 110 ? -39.268 -20.908 52.434 1.00 74.12 110 GLN A O 1
ATOM 891 N N . VAL A 1 111 ? -39.489 -20.198 54.552 1.00 72.12 111 VAL A N 1
ATOM 892 C CA . VAL A 1 111 ? -39.007 -18.836 54.263 1.00 72.12 111 VAL A CA 1
ATOM 893 C C . VAL A 1 111 ? -37.534 -18.861 53.857 1.00 72.12 111 VAL A C 1
ATOM 895 O O . VAL A 1 111 ? -37.147 -18.191 52.903 1.00 72.12 111 VAL A O 1
ATOM 898 N N . ARG A 1 112 ? -36.707 -19.679 54.518 1.00 74.00 112 ARG A N 1
ATOM 899 C CA . ARG A 1 112 ? -35.289 -19.833 54.169 1.00 74.00 112 ARG A CA 1
ATOM 900 C C . ARG A 1 112 ? -35.104 -20.437 52.777 1.00 74.00 112 ARG A C 1
ATOM 902 O O . ARG A 1 112 ? -34.273 -19.940 52.019 1.00 74.00 112 ARG A O 1
ATOM 909 N N . ALA A 1 113 ? -35.887 -21.458 52.429 1.00 74.62 113 ALA A N 1
ATOM 910 C CA . ALA A 1 113 ? -35.876 -22.059 51.098 1.00 74.62 113 ALA A CA 1
ATOM 911 C C . ALA A 1 113 ? -36.272 -21.032 50.023 1.00 74.62 113 ALA A C 1
ATOM 913 O O . ALA A 1 113 ? -35.525 -20.847 49.060 1.00 74.62 113 ALA A O 1
ATOM 914 N N . ALA A 1 114 ? -37.365 -20.291 50.235 1.00 74.06 114 ALA A N 1
ATOM 915 C CA . ALA A 1 114 ? -37.828 -19.251 49.317 1.00 74.06 114 ALA A CA 1
ATOM 916 C C . ALA A 1 114 ? -36.783 -18.138 49.122 1.00 74.06 114 ALA A C 1
ATOM 918 O O . ALA A 1 114 ? -36.428 -17.825 47.985 1.00 74.06 114 ALA A O 1
ATOM 919 N N . VAL A 1 115 ? -36.207 -17.609 50.208 1.00 75.75 115 VAL A N 1
ATOM 920 C CA . VAL A 1 115 ? -35.152 -16.582 50.139 1.00 75.75 115 VAL A CA 1
ATOM 921 C C . VAL A 1 115 ? -33.918 -17.113 49.413 1.00 75.75 115 VAL A C 1
ATOM 923 O O . VAL A 1 115 ? -33.394 -16.430 48.540 1.00 75.75 115 VAL A O 1
ATOM 926 N N . SER A 1 116 ? -33.487 -18.348 49.697 1.00 73.06 116 SER A N 1
ATOM 927 C CA . SER A 1 116 ? -32.323 -18.935 49.022 1.00 73.06 116 SER A CA 1
ATOM 928 C C . SER A 1 116 ? -32.543 -19.138 47.515 1.00 73.06 116 SER A C 1
ATOM 930 O O . SER A 1 116 ? -31.620 -18.930 46.725 1.00 73.06 116 SER A O 1
ATOM 932 N N . SER A 1 117 ? -33.771 -19.479 47.100 1.00 74.00 117 SER A N 1
ATOM 933 C CA . SER A 1 117 ? -34.139 -19.600 45.685 1.00 74.00 117 SER A CA 1
ATOM 934 C C . SER A 1 117 ? -34.189 -18.244 44.973 1.00 74.00 117 SER A C 1
ATOM 936 O O . SER A 1 117 ? -33.649 -18.127 43.875 1.00 74.00 117 SER A O 1
ATOM 938 N N . ALA A 1 118 ? -34.705 -17.200 45.632 1.00 72.38 118 ALA A N 1
ATOM 939 C CA . ALA A 1 118 ? -34.708 -15.837 45.102 1.00 72.38 118 ALA A CA 1
ATOM 940 C C . ALA A 1 118 ? -33.280 -15.288 44.953 1.00 72.38 118 ALA A C 1
ATOM 942 O O . ALA A 1 118 ? -32.927 -14.766 43.900 1.00 72.38 118 ALA A O 1
ATOM 943 N N . THR A 1 119 ? -32.411 -15.512 45.947 1.00 73.75 119 THR A N 1
ATOM 944 C CA . THR A 1 119 ? -31.006 -15.081 45.857 1.00 73.75 119 THR A CA 1
ATOM 945 C C . THR A 1 119 ? -30.225 -15.806 44.760 1.00 73.75 119 THR A C 1
ATOM 947 O O . THR A 1 119 ? -29.355 -15.198 44.146 1.00 73.75 119 THR A O 1
ATOM 950 N N . ARG A 1 120 ? -30.534 -17.084 44.473 1.00 74.00 120 ARG A N 1
AT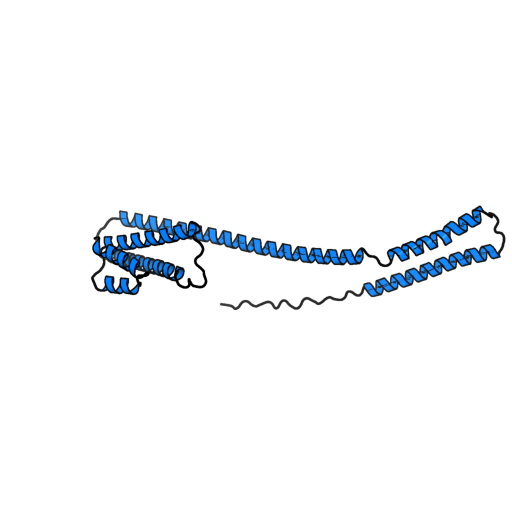OM 951 C CA . ARG A 1 120 ? -29.912 -17.813 43.352 1.00 74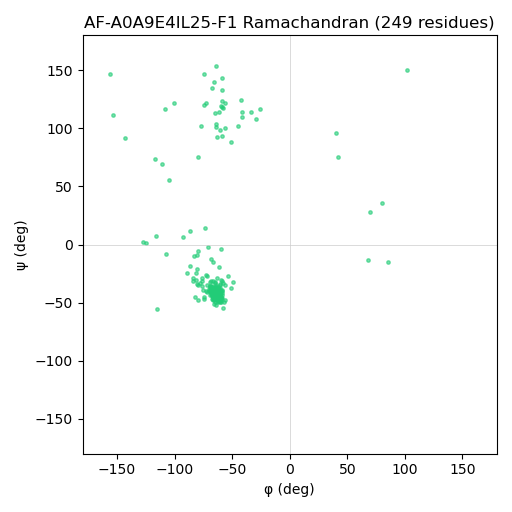.00 120 ARG A CA 1
ATOM 952 C C . ARG A 1 120 ? -30.368 -17.276 41.995 1.00 74.00 120 ARG A C 1
ATOM 954 O O . ARG A 1 120 ? -29.545 -17.199 41.084 1.00 74.00 120 ARG A O 1
ATOM 961 N N . SER A 1 121 ? -31.639 -16.884 41.876 1.00 77.56 121 SER A N 1
ATOM 962 C CA . SER A 1 121 ? -32.171 -16.252 40.662 1.00 77.56 121 SER A CA 1
ATOM 963 C C . SER A 1 121 ? -31.473 -14.920 40.380 1.00 77.56 121 SER A C 1
ATOM 965 O O . SER A 1 121 ? -30.932 -14.739 39.294 1.00 77.56 121 SER A O 1
ATOM 967 N N . GLU A 1 122 ? -31.351 -14.049 41.390 1.00 79.06 122 GLU A N 1
ATOM 968 C CA . GLU A 1 122 ? -30.684 -12.744 41.244 1.00 79.06 122 GLU A CA 1
ATOM 969 C C . GLU A 1 122 ? -29.204 -12.880 40.848 1.00 79.06 122 GLU A C 1
ATOM 971 O O . GLU A 1 122 ? -28.695 -12.106 40.036 1.00 79.06 122 GLU A O 1
ATOM 976 N N . THR A 1 123 ? -28.485 -13.873 41.387 1.00 81.81 123 THR A N 1
ATOM 977 C CA . THR A 1 123 ? -27.090 -14.115 40.979 1.00 81.81 123 THR A CA 1
ATOM 978 C C . THR A 1 123 ? -26.979 -14.623 39.542 1.00 81.81 123 THR A C 1
ATOM 980 O O . THR A 1 123 ? -26.060 -14.223 38.834 1.00 81.81 123 THR A O 1
ATOM 983 N N . SER A 1 124 ? -27.926 -15.454 39.093 1.00 86.25 124 SER A N 1
ATOM 984 C CA . SER A 1 124 ? -27.944 -15.978 37.723 1.00 86.25 124 SER A CA 1
ATOM 985 C C . SER A 1 124 ? -28.229 -14.880 36.698 1.00 86.25 124 SER A C 1
ATOM 987 O O . SER A 1 124 ? -27.597 -14.849 35.644 1.00 86.25 124 SER A O 1
ATOM 989 N N . GLU A 1 125 ? -29.152 -13.967 37.001 1.00 88.19 125 GLU A N 1
ATOM 990 C CA . GLU A 1 125 ? -29.474 -12.828 36.132 1.00 88.19 125 GLU A CA 1
ATOM 991 C C . GLU A 1 125 ? -28.298 -11.856 36.022 1.00 88.19 125 GLU A C 1
ATOM 993 O O . GLU A 1 125 ? -27.946 -11.434 34.922 1.00 88.19 125 GLU A O 1
ATOM 998 N N . ARG A 1 126 ? -27.613 -11.568 37.136 1.00 87.50 126 ARG A N 1
ATOM 999 C CA . ARG A 1 126 ? -26.401 -10.732 37.118 1.00 87.50 126 ARG A CA 1
ATOM 1000 C C . ARG A 1 126 ? -25.269 -11.358 36.314 1.00 87.50 126 ARG A C 1
ATOM 1002 O O . ARG A 1 126 ? -24.559 -10.648 35.607 1.00 87.50 126 ARG A O 1
ATOM 1009 N N . ASP A 1 127 ? -25.086 -12.671 36.411 1.00 92.44 127 ASP A N 1
ATOM 1010 C CA . ASP A 1 127 ? -24.071 -13.365 35.620 1.00 92.44 127 ASP A CA 1
ATOM 1011 C C . ASP A 1 127 ? -24.430 -13.397 34.130 1.00 92.44 127 ASP A C 1
ATOM 1013 O O . ASP A 1 127 ? -23.534 -13.324 33.289 1.00 92.44 127 ASP A O 1
ATOM 1017 N N . GLN A 1 128 ? -25.720 -13.459 33.783 1.00 92.00 128 GLN A N 1
ATOM 1018 C CA . GLN A 1 128 ? -26.170 -13.305 32.399 1.00 92.00 128 GLN A CA 1
ATOM 1019 C C . GLN A 1 128 ? -25.949 -11.883 31.883 1.00 92.00 128 GLN A C 1
ATOM 1021 O O . GLN A 1 128 ? -25.378 -11.736 30.807 1.00 92.00 128 GLN A O 1
ATOM 1026 N N . GLN A 1 129 ? -26.312 -10.851 32.649 1.00 94.25 129 GLN A N 1
ATOM 1027 C CA . GLN A 1 129 ? -26.061 -9.454 32.277 1.00 94.25 129 GLN A CA 1
ATOM 1028 C C . GLN A 1 129 ? -24.575 -9.212 32.008 1.00 94.25 129 GLN A C 1
ATOM 1030 O O . GLN A 1 129 ? -24.222 -8.768 30.925 1.00 94.25 129 GLN A O 1
ATOM 1035 N N . LYS A 1 130 ? -23.689 -9.672 32.900 1.00 95.19 130 LYS A N 1
ATOM 1036 C CA . LYS A 1 130 ? -22.235 -9.570 32.693 1.00 95.19 130 LYS A CA 1
ATOM 1037 C C . LYS A 1 130 ? -21.738 -10.261 31.424 1.00 95.1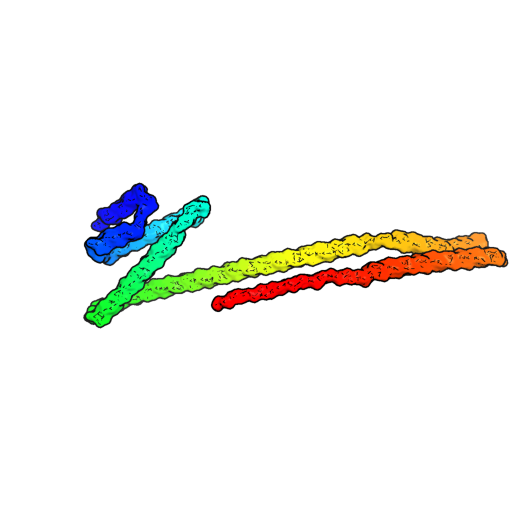9 130 LYS A C 1
ATOM 1039 O O . LYS A 1 130 ? -20.725 -9.850 30.867 1.00 95.19 130 LYS A O 1
ATOM 1044 N N . ARG A 1 131 ? -22.383 -11.348 30.989 1.00 95.12 131 ARG A N 1
ATOM 1045 C CA . ARG A 1 131 ? -22.030 -12.017 29.727 1.00 95.12 131 ARG A CA 1
ATOM 1046 C C . ARG A 1 131 ? -22.479 -11.199 28.522 1.00 95.12 131 ARG A C 1
ATOM 1048 O O . ARG A 1 131 ? -21.725 -11.123 27.561 1.00 95.12 131 ARG A O 1
ATOM 1055 N N . TYR A 1 132 ? -23.664 -10.597 28.581 1.00 95.19 132 TYR A N 1
ATOM 1056 C CA . TYR A 1 132 ? -24.147 -9.715 27.520 1.00 95.19 132 TYR A CA 1
ATOM 1057 C C . TYR A 1 132 ? -23.322 -8.436 27.425 1.00 95.19 132 TYR A C 1
ATOM 1059 O O . TYR A 1 132 ? -22.933 -8.067 26.323 1.00 95.19 132 TYR A O 1
ATOM 1067 N N . ASP A 1 133 ? -22.968 -7.829 28.556 1.00 96.56 133 ASP A N 1
ATOM 1068 C CA . ASP A 1 133 ? -22.121 -6.635 28.584 1.00 96.56 133 ASP A CA 1
ATOM 1069 C C . ASP A 1 133 ? -20.762 -6.909 27.928 1.00 96.56 133 ASP A C 1
ATOM 1071 O O . ASP A 1 133 ? -20.319 -6.139 27.081 1.00 96.56 133 ASP A O 1
ATOM 1075 N N . LYS A 1 134 ? -20.152 -8.065 28.230 1.00 95.38 134 LYS A N 1
ATOM 1076 C CA . LYS A 1 134 ? -18.908 -8.500 27.578 1.00 95.38 134 LYS A CA 1
ATOM 1077 C C . LYS A 1 134 ? -19.055 -8.719 26.076 1.00 95.38 134 LYS A C 1
ATOM 1079 O O . LYS A 1 134 ? -18.176 -8.330 25.326 1.00 95.38 134 LYS A O 1
ATOM 1084 N N . LEU A 1 135 ? -20.152 -9.333 25.632 1.00 96.62 135 LEU A N 1
ATOM 1085 C CA . LEU A 1 135 ? -20.399 -9.539 24.202 1.00 96.62 135 LEU A CA 1
ATOM 1086 C C . LEU A 1 135 ? -20.545 -8.206 23.456 1.00 96.62 135 LEU A C 1
ATOM 1088 O O . LEU A 1 135 ? -20.055 -8.082 22.339 1.00 96.62 135 LEU A O 1
ATOM 1092 N N . ILE A 1 136 ? -21.188 -7.215 24.078 1.00 97.00 136 ILE A N 1
ATOM 1093 C CA . ILE A 1 136 ? -21.342 -5.872 23.507 1.00 97.00 136 ILE A CA 1
ATOM 1094 C C . ILE A 1 136 ? -19.990 -5.151 23.440 1.00 97.00 136 ILE A C 1
ATOM 1096 O O . ILE A 1 136 ? -19.715 -4.457 22.463 1.00 97.00 136 ILE A O 1
ATOM 1100 N N . GLU A 1 137 ? -19.152 -5.295 24.468 1.00 97.44 137 GLU A N 1
ATOM 1101 C CA . GLU A 1 137 ? -17.803 -4.722 24.497 1.00 97.44 137 GLU A CA 1
ATOM 1102 C C . GLU A 1 137 ? -16.907 -5.348 23.416 1.00 97.44 137 GLU A C 1
ATOM 1104 O O . GLU A 1 137 ? -16.348 -4.617 22.598 1.00 97.44 137 GLU A O 1
ATOM 1109 N N . ASP A 1 138 ? -16.891 -6.680 23.310 1.00 97.38 138 ASP A N 1
ATOM 1110 C CA . ASP A 1 138 ? -16.148 -7.410 22.275 1.00 97.38 138 ASP A CA 1
ATOM 1111 C C . ASP A 1 138 ? -16.609 -7.024 20.854 1.00 97.38 138 ASP A C 1
ATOM 1113 O O . ASP A 1 138 ? -15.790 -6.874 19.944 1.00 97.38 138 ASP A O 1
ATOM 1117 N N . GLU A 1 139 ? -17.918 -6.843 20.634 1.00 97.50 139 GLU A N 1
ATOM 1118 C CA . GLU A 1 139 ? -18.452 -6.419 19.333 1.00 97.50 139 GLU A CA 1
ATOM 1119 C C . GLU A 1 139 ? -17.983 -5.004 18.964 1.00 97.50 139 GLU A C 1
ATOM 1121 O O . GLU A 1 139 ? -17.625 -4.751 17.810 1.00 97.50 139 GLU A O 1
ATOM 1126 N N . ARG A 1 140 ? -17.925 -4.087 19.937 1.00 97.38 140 ARG A N 1
ATOM 1127 C CA . ARG A 1 140 ? -17.408 -2.728 19.720 1.00 97.38 140 ARG A CA 1
ATOM 1128 C C . ARG A 1 140 ? -15.923 -2.739 19.382 1.00 97.38 140 ARG A C 1
ATOM 1130 O O . ARG A 1 140 ? -15.537 -2.113 18.397 1.00 97.38 140 ARG A O 1
ATOM 1137 N N . GLU A 1 141 ? -15.111 -3.493 20.122 1.00 97.56 141 GLU A N 1
ATOM 1138 C CA . GLU A 1 141 ? -13.679 -3.627 19.828 1.00 97.56 141 GLU A CA 1
ATOM 1139 C C . GLU A 1 141 ? -13.444 -4.190 18.419 1.00 97.56 141 GLU A C 1
ATOM 1141 O O . GLU A 1 141 ? -12.599 -3.699 17.667 1.00 97.56 141 GLU A O 1
ATOM 1146 N N . GLN A 1 142 ? -14.231 -5.189 18.009 1.00 96.62 142 GLN A N 1
ATOM 1147 C CA . GLN A 1 142 ? -14.140 -5.750 16.661 1.00 96.62 142 GLN A CA 1
ATOM 1148 C C . GLN A 1 142 ? -14.530 -4.740 15.579 1.00 96.62 142 GLN A C 1
ATOM 1150 O O . GLN A 1 142 ? -13.845 -4.649 14.558 1.00 96.62 142 GLN A O 1
ATOM 1155 N N . GLN A 1 143 ? -15.592 -3.959 15.791 1.00 97.38 143 GLN A N 1
ATOM 1156 C CA . GLN A 1 143 ? -15.992 -2.906 14.855 1.00 97.38 143 GLN A CA 1
ATOM 1157 C C . GLN A 1 143 ? -14.913 -1.825 14.722 1.00 97.38 143 GLN A C 1
ATOM 1159 O O . GLN A 1 143 ? -14.625 -1.377 13.610 1.00 97.38 143 GLN A O 1
ATOM 1164 N N . GLU A 1 144 ? -14.258 -1.448 15.821 1.00 97.31 144 GLU A N 1
ATOM 1165 C CA . GLU A 1 144 ? -13.143 -0.498 15.800 1.00 97.31 144 GLU A CA 1
ATOM 1166 C C . GLU A 1 144 ? -11.933 -1.039 15.030 1.00 97.31 144 GLU A C 1
ATOM 1168 O O . GLU A 1 144 ? -11.336 -0.317 14.223 1.00 97.31 144 GLU A O 1
ATOM 1173 N N . LEU A 1 145 ? -11.598 -2.321 15.211 1.00 96.50 145 LEU A N 1
ATOM 1174 C CA . LEU A 1 145 ? -10.527 -2.978 14.462 1.00 96.50 145 LEU A CA 1
ATOM 1175 C C . LEU A 1 145 ? -10.825 -3.020 12.963 1.00 96.50 145 LEU A C 1
ATOM 1177 O O . LEU A 1 145 ? -9.948 -2.689 12.163 1.00 96.50 145 LEU A O 1
ATOM 1181 N N . VAL A 1 146 ? -12.055 -3.367 12.572 1.00 97.38 146 VAL A N 1
ATOM 1182 C CA . VAL A 1 146 ? -12.473 -3.360 11.161 1.00 97.38 146 VAL A CA 1
ATOM 1183 C C . VAL A 1 146 ? -12.374 -1.949 10.584 1.00 97.38 146 VAL A C 1
ATOM 1185 O O . VAL A 1 146 ? -11.739 -1.760 9.548 1.00 97.38 146 VAL A O 1
ATOM 1188 N N . ALA A 1 147 ? -12.893 -0.942 11.289 1.00 96.06 147 ALA A N 1
ATOM 1189 C CA . ALA A 1 147 ? -12.829 0.449 10.847 1.00 96.06 147 ALA A CA 1
ATOM 1190 C C . ALA A 1 147 ? -11.388 0.983 10.739 1.00 96.06 147 ALA A C 1
ATOM 1192 O O . ALA A 1 147 ? -11.111 1.891 9.949 1.00 96.06 147 ALA A O 1
ATOM 1193 N N . ARG A 1 148 ? -10.454 0.456 11.538 1.00 96.12 148 ARG A N 1
ATOM 1194 C CA . ARG A 1 148 ? -9.023 0.769 11.430 1.00 96.12 148 ARG A CA 1
ATOM 1195 C C . ARG A 1 148 ? -8.384 0.083 10.221 1.00 96.12 148 ARG A C 1
ATOM 1197 O O . ARG A 1 148 ? -7.689 0.743 9.453 1.00 96.12 148 ARG A O 1
ATOM 1204 N N . LEU A 1 149 ? -8.647 -1.207 10.028 1.00 96.31 149 LEU A N 1
ATOM 1205 C CA . LEU A 1 149 ? -8.135 -1.990 8.899 1.00 96.31 149 LEU A CA 1
ATOM 1206 C C . LEU A 1 149 ? -8.633 -1.456 7.553 1.00 96.31 149 LEU A C 1
ATOM 1208 O O . LEU A 1 149 ? -7.867 -1.394 6.594 1.00 96.31 149 LEU A O 1
ATOM 1212 N N . GLU A 1 150 ? -9.890 -1.021 7.477 1.00 97.44 150 GLU A N 1
ATOM 1213 C CA . GLU A 1 150 ? -10.438 -0.392 6.273 1.00 97.44 150 GLU A CA 1
ATOM 1214 C C . GLU A 1 150 ? -9.699 0.902 5.922 1.00 97.44 150 GLU A C 1
ATOM 1216 O O . GLU A 1 150 ? -9.360 1.111 4.756 1.00 97.44 150 GLU A O 1
ATOM 1221 N N . ARG A 1 151 ? -9.359 1.724 6.925 1.00 95.50 151 ARG A N 1
ATOM 1222 C CA . ARG A 1 151 ? -8.557 2.941 6.731 1.00 95.50 151 ARG A CA 1
ATOM 1223 C C . ARG A 1 151 ? -7.141 2.631 6.251 1.00 95.50 151 ARG A C 1
ATOM 1225 O O . ARG A 1 151 ? -6.661 3.279 5.324 1.00 95.50 151 ARG A O 1
ATOM 1232 N N . GLU A 1 152 ? -6.485 1.631 6.837 1.00 92.50 152 GLU A N 1
ATOM 1233 C CA . GLU A 1 152 ? -5.155 1.188 6.397 1.00 92.50 152 GLU A CA 1
ATOM 1234 C C . GLU A 1 152 ? -5.200 0.649 4.957 1.00 92.50 152 GLU A C 1
ATOM 1236 O O . GLU A 1 152 ? -4.349 0.984 4.131 1.00 92.50 152 GLU A O 1
ATOM 1241 N N . HIS A 1 153 ? -6.234 -0.119 4.609 1.00 94.81 153 HIS A N 1
ATOM 1242 C CA . HIS A 1 153 ? -6.403 -0.653 3.261 1.00 94.81 153 HIS A CA 1
ATOM 1243 C C . HIS A 1 153 ? -6.703 0.443 2.229 1.00 94.81 153 HIS A C 1
ATOM 1245 O O . HIS A 1 153 ? -6.164 0.413 1.120 1.00 94.81 153 HIS A O 1
ATOM 1251 N N . GLU A 1 154 ? -7.532 1.431 2.573 1.00 93.62 154 GLU A N 1
ATOM 1252 C CA . GLU A 1 154 ? -7.790 2.581 1.708 1.00 93.62 154 GLU A CA 1
ATOM 1253 C C . GLU A 1 154 ? -6.511 3.396 1.483 1.00 93.62 154 GLU A C 1
ATOM 1255 O O . GLU A 1 154 ? -6.181 3.714 0.337 1.00 93.62 154 GLU A O 1
ATOM 1260 N N . PHE A 1 155 ? -5.728 3.628 2.538 1.00 91.56 155 PHE A N 1
ATOM 1261 C CA . PHE A 1 155 ? -4.433 4.294 2.443 1.00 91.56 155 PHE A CA 1
ATOM 1262 C C . PHE A 1 155 ? -3.483 3.552 1.493 1.00 91.56 155 PHE A C 1
ATOM 1264 O O . PHE A 1 155 ? -3.059 4.119 0.481 1.00 91.56 155 PHE A O 1
ATOM 1271 N N . VAL A 1 156 ? -3.253 2.254 1.718 1.00 94.31 156 VAL A N 1
ATOM 1272 C CA . VAL A 1 156 ? -2.396 1.419 0.857 1.00 94.31 156 VAL A CA 1
ATOM 1273 C C . VAL A 1 156 ? -2.902 1.401 -0.583 1.00 94.31 156 VAL A C 1
ATOM 1275 O O . VAL A 1 156 ? -2.114 1.471 -1.525 1.00 94.31 156 VAL A O 1
ATOM 1278 N N . ARG A 1 157 ? -4.221 1.357 -0.796 1.00 94.75 157 ARG A N 1
ATOM 1279 C CA . ARG A 1 157 ? -4.807 1.394 -2.140 1.00 94.75 157 ARG A CA 1
ATOM 1280 C C . ARG A 1 157 ? -4.535 2.722 -2.842 1.00 94.75 157 ARG A C 1
ATOM 1282 O O . ARG A 1 157 ? -4.255 2.722 -4.044 1.00 94.75 157 ARG A O 1
ATOM 1289 N N . THR A 1 158 ? -4.612 3.846 -2.132 1.00 88.69 158 THR A N 1
AT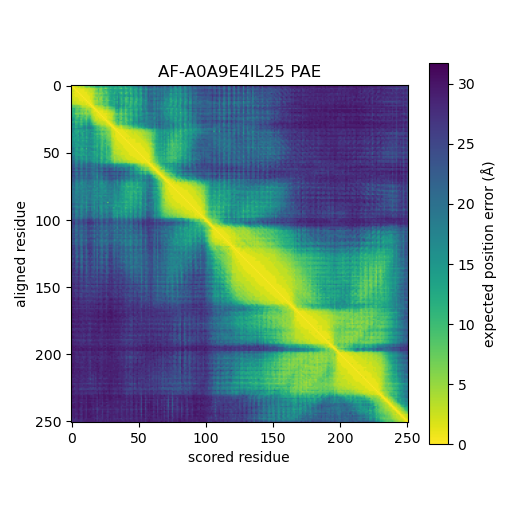OM 1290 C CA . THR A 1 158 ? -4.294 5.156 -2.715 1.00 88.69 158 THR A CA 1
ATOM 1291 C C . THR A 1 158 ? -2.810 5.293 -3.042 1.00 88.69 158 THR A C 1
ATOM 1293 O O . THR A 1 158 ? -2.477 5.792 -4.120 1.00 88.69 158 THR A O 1
ATOM 1296 N N . GLU A 1 159 ? -1.918 4.787 -2.190 1.00 86.06 159 GLU A N 1
ATOM 1297 C CA . GLU A 1 159 ? -0.483 4.745 -2.475 1.00 86.06 159 GLU A CA 1
ATOM 1298 C C . GLU A 1 159 ? -0.170 3.826 -3.655 1.00 86.06 159 GLU A C 1
ATOM 1300 O O . GLU A 1 159 ? 0.515 4.232 -4.596 1.00 86.06 159 GLU A O 1
ATOM 1305 N N . ALA A 1 160 ? -0.760 2.630 -3.692 1.00 86.06 160 ALA A N 1
ATOM 1306 C CA . ALA A 1 160 ? -0.625 1.707 -4.810 1.00 86.06 160 ALA A CA 1
ATOM 1307 C C . ALA A 1 160 ? -1.123 2.334 -6.119 1.00 86.06 160 ALA A C 1
ATOM 1309 O O . ALA A 1 160 ? -0.476 2.185 -7.152 1.00 86.06 160 ALA A O 1
ATOM 1310 N N . ALA A 1 161 ? -2.222 3.094 -6.097 1.00 82.94 161 ALA A N 1
ATOM 1311 C CA . ALA A 1 161 ? -2.716 3.811 -7.272 1.00 82.94 161 ALA A CA 1
ATOM 1312 C C . ALA A 1 161 ? -1.765 4.932 -7.736 1.00 82.94 161 ALA A C 1
ATOM 1314 O O . ALA A 1 161 ? -1.678 5.197 -8.941 1.00 82.94 161 ALA A O 1
ATOM 1315 N N . ARG A 1 162 ? -1.033 5.573 -6.812 1.00 77.31 162 ARG A N 1
ATOM 1316 C CA . ARG A 1 162 ? 0.032 6.535 -7.147 1.00 77.31 162 ARG A CA 1
ATOM 1317 C C . ARG A 1 162 ? 1.233 5.830 -7.777 1.00 77.31 162 ARG A C 1
ATOM 1319 O O . ARG A 1 162 ? 1.725 6.296 -8.803 1.00 77.31 162 ARG A O 1
ATOM 1326 N N . VAL A 1 163 ? 1.650 4.687 -7.231 1.00 78.69 163 VAL A N 1
ATOM 1327 C CA . VAL A 1 163 ? 2.769 3.888 -7.760 1.00 78.69 163 VAL A CA 1
ATOM 1328 C C . VAL A 1 163 ? 2.418 3.231 -9.103 1.00 78.69 163 VAL A C 1
ATOM 1330 O O . VAL A 1 163 ? 3.256 3.172 -10.000 1.00 78.69 163 VAL A O 1
ATOM 1333 N N . ALA A 1 164 ? 1.166 2.805 -9.298 1.00 75.94 164 ALA A N 1
ATOM 1334 C CA . ALA A 1 164 ? 0.692 2.119 -10.504 1.00 75.94 164 ALA A CA 1
ATOM 1335 C C . ALA A 1 164 ? 0.656 3.002 -11.762 1.00 75.94 164 ALA A C 1
ATOM 1337 O O . ALA A 1 164 ? 0.524 2.484 -12.871 1.00 75.94 164 ALA A O 1
ATOM 1338 N N . LYS A 1 165 ? 0.800 4.327 -11.629 1.00 71.88 165 LYS A N 1
ATOM 1339 C CA . LYS A 1 165 ? 0.966 5.245 -12.764 1.00 71.88 165 LYS A CA 1
ATOM 1340 C C . LYS A 1 165 ? 2.386 5.816 -12.786 1.00 71.88 165 LYS A C 1
ATOM 1342 O O . LYS A 1 165 ? 2.550 7.021 -12.578 1.00 71.88 165 LYS A O 1
ATOM 1347 N N . PRO A 1 166 ? 3.420 5.003 -13.078 1.00 70.25 166 PRO A N 1
ATOM 1348 C CA . PRO A 1 166 ? 4.769 5.516 -13.244 1.00 70.25 166 PRO A CA 1
ATOM 1349 C C . PRO A 1 166 ? 4.782 6.451 -14.457 1.00 70.25 166 PRO A C 1
ATOM 1351 O O . PRO A 1 166 ? 4.831 6.011 -15.608 1.00 70.25 166 PRO A O 1
ATOM 1354 N N . ARG A 1 167 ? 4.745 7.766 -14.206 1.00 71.69 167 ARG A N 1
ATOM 1355 C CA . ARG A 1 167 ? 4.762 8.820 -15.239 1.00 71.69 167 ARG A CA 1
ATOM 1356 C C . ARG A 1 167 ? 6.019 8.794 -16.128 1.00 71.69 167 ARG A C 1
ATOM 1358 O O . ARG A 1 167 ? 6.076 9.533 -17.102 1.00 71.69 167 ARG A O 1
ATOM 1365 N N . GLY A 1 168 ? 6.986 7.918 -15.851 1.00 73.62 168 GLY A N 1
ATOM 1366 C CA . GLY A 1 168 ? 8.206 7.730 -16.636 1.00 73.62 168 GLY A CA 1
ATOM 1367 C C . GLY A 1 168 ? 8.292 6.443 -17.465 1.00 73.62 168 GLY A C 1
ATOM 1368 O O . GLY A 1 168 ? 9.220 6.333 -18.260 1.00 73.62 168 GLY A O 1
ATOM 1369 N N . LEU A 1 169 ? 7.369 5.474 -17.343 1.00 80.00 169 LEU A N 1
ATOM 1370 C CA . LEU A 1 169 ? 7.536 4.166 -18.011 1.00 80.00 169 LEU A CA 1
ATOM 1371 C C . LEU A 1 169 ? 7.524 4.285 -19.542 1.00 80.00 169 LEU A C 1
ATOM 1373 O O . LEU A 1 169 ? 8.337 3.666 -20.221 1.00 80.00 169 LEU A O 1
ATOM 1377 N N . TRP A 1 170 ? 6.642 5.124 -20.088 1.00 82.31 170 TRP A N 1
ATOM 1378 C CA . TRP A 1 170 ? 6.579 5.375 -21.530 1.00 82.31 170 TRP A CA 1
ATOM 1379 C C . TRP A 1 170 ? 7.831 6.085 -22.052 1.00 82.31 170 TRP A C 1
ATOM 1381 O O . TRP A 1 170 ? 8.337 5.728 -23.113 1.00 82.31 170 TRP A O 1
ATOM 1391 N N . LEU A 1 171 ? 8.375 7.035 -21.284 1.00 79.19 171 LEU A N 1
ATOM 1392 C CA . LEU A 1 171 ? 9.641 7.696 -21.606 1.00 79.19 171 LEU A CA 1
ATOM 1393 C C . LEU A 1 171 ? 10.801 6.693 -21.592 1.00 79.19 171 LEU A C 1
ATOM 1395 O O . LEU A 1 171 ? 11.544 6.631 -22.571 1.00 79.19 171 LEU A O 1
ATOM 1399 N N . ALA A 1 172 ? 10.890 5.847 -20.562 1.00 78.00 172 ALA A N 1
ATOM 1400 C CA . ALA A 1 172 ? 11.875 4.770 -20.475 1.00 78.00 172 ALA A CA 1
ATOM 1401 C C . ALA A 1 172 ? 11.772 3.812 -21.671 1.00 78.00 172 ALA A C 1
ATOM 1403 O O . ALA A 1 172 ? 12.769 3.541 -22.337 1.00 78.00 172 ALA A O 1
ATOM 1404 N N . ALA A 1 173 ? 10.560 3.343 -21.982 1.00 85.62 173 ALA A N 1
ATOM 1405 C CA . ALA A 1 173 ? 10.307 2.444 -23.103 1.00 85.62 173 ALA A CA 1
ATOM 1406 C C . ALA A 1 173 ? 10.704 3.085 -24.439 1.00 85.62 173 ALA A C 1
ATOM 1408 O O . ALA A 1 173 ? 11.337 2.437 -25.271 1.00 85.62 173 ALA A O 1
ATOM 1409 N N . SER A 1 174 ? 10.397 4.372 -24.630 1.00 83.88 174 SER A N 1
ATOM 1410 C CA . SER A 1 174 ? 10.765 5.103 -25.844 1.00 83.88 174 SER A CA 1
ATOM 1411 C C . SER A 1 174 ? 12.283 5.294 -25.976 1.00 83.88 174 SER A C 1
ATOM 1413 O O . SER A 1 174 ? 12.832 5.088 -27.059 1.00 83.88 174 SER A O 1
ATOM 1415 N N . ALA A 1 175 ? 12.986 5.585 -24.874 1.00 82.06 175 ALA A N 1
ATOM 1416 C CA . ALA A 1 175 ? 14.443 5.678 -24.843 1.00 82.06 175 ALA A CA 1
ATOM 1417 C C . ALA A 1 175 ? 15.109 4.324 -25.144 1.00 82.06 175 ALA A C 1
ATOM 1419 O O . ALA A 1 175 ? 16.040 4.265 -25.947 1.00 82.06 175 ALA A O 1
ATOM 1420 N N . PHE A 1 176 ? 14.604 3.227 -24.566 1.00 84.69 176 PHE A N 1
ATOM 1421 C CA . PHE A 1 176 ? 15.082 1.872 -24.861 1.00 84.69 176 PHE A CA 1
ATOM 1422 C C . PHE A 1 176 ? 14.843 1.478 -26.318 1.00 84.69 176 PHE A C 1
ATOM 1424 O O . PHE A 1 176 ? 15.741 0.930 -26.959 1.00 84.69 176 PHE A O 1
ATOM 1431 N N . ALA A 1 177 ? 13.664 1.781 -26.864 1.00 89.12 177 ALA A N 1
ATOM 1432 C CA . ALA A 1 177 ? 13.363 1.541 -28.270 1.00 89.12 177 ALA A CA 1
ATOM 1433 C C . ALA A 1 177 ? 14.328 2.318 -29.178 1.00 89.12 177 ALA A C 1
ATOM 1435 O O . ALA A 1 177 ? 14.917 1.733 -30.088 1.00 89.12 177 ALA A O 1
ATOM 1436 N N . TYR A 1 178 ? 14.570 3.600 -28.885 1.00 85.88 178 TYR A N 1
ATOM 1437 C CA . TYR A 1 178 ? 15.528 4.426 -29.621 1.00 85.88 178 TYR A CA 1
ATOM 1438 C C . TYR A 1 178 ? 16.948 3.850 -29.567 1.00 85.88 178 TYR A C 1
ATOM 1440 O O . TYR A 1 178 ? 17.576 3.666 -30.608 1.00 85.88 178 TYR A O 1
ATOM 1448 N N . LEU A 1 179 ? 17.439 3.495 -28.375 1.00 83.25 179 LEU A N 1
ATOM 1449 C CA . LEU A 1 179 ? 18.755 2.873 -28.199 1.00 83.25 179 LEU A CA 1
ATOM 1450 C C . LEU A 1 179 ? 18.881 1.546 -28.941 1.00 83.25 179 LEU A C 1
ATOM 1452 O O . LEU A 1 179 ? 19.921 1.275 -29.532 1.00 83.25 179 LEU A O 1
ATOM 1456 N N . THR A 1 180 ? 17.829 0.731 -28.942 1.00 87.75 180 THR A N 1
ATOM 1457 C CA . THR A 1 180 ? 17.823 -0.558 -29.644 1.00 87.75 180 THR A CA 1
ATOM 1458 C C . THR A 1 180 ? 17.896 -0.346 -31.153 1.00 87.75 180 THR A C 1
ATOM 1460 O O . THR A 1 180 ? 18.705 -0.972 -31.839 1.00 87.75 180 THR A O 1
ATOM 1463 N N . VAL A 1 181 ? 17.102 0.584 -31.686 1.00 88.06 181 VAL A N 1
ATOM 1464 C CA . VAL A 1 181 ? 17.101 0.896 -33.118 1.00 88.06 181 VAL A CA 1
ATOM 1465 C C . VAL A 1 181 ? 18.445 1.489 -33.543 1.00 88.06 181 VAL A C 1
ATOM 1467 O O . VAL A 1 181 ? 19.061 1.010 -34.493 1.00 88.06 181 VAL A O 1
ATOM 1470 N N . VAL A 1 182 ? 18.942 2.493 -32.825 1.00 82.75 182 VAL A N 1
ATOM 1471 C CA . VAL A 1 182 ? 20.168 3.209 -33.196 1.00 82.75 182 VAL A CA 1
ATOM 1472 C C . VAL A 1 182 ? 21.430 2.399 -32.906 1.00 82.75 182 VAL A C 1
ATOM 1474 O O . VAL A 1 182 ? 22.364 2.415 -33.703 1.00 82.75 182 VAL A O 1
ATOM 1477 N N . GLY A 1 183 ? 21.471 1.687 -31.782 1.00 79.75 183 GLY A N 1
ATOM 1478 C CA . GLY A 1 183 ? 22.642 0.939 -31.331 1.00 79.75 183 GLY A CA 1
ATOM 1479 C C . GLY A 1 183 ? 22.769 -0.454 -31.941 1.00 79.75 183 GLY A C 1
ATOM 1480 O O . GLY A 1 183 ? 23.888 -0.934 -32.100 1.00 79.75 183 GLY A O 1
ATOM 1481 N N . VAL A 1 184 ? 21.654 -1.102 -32.299 1.00 83.56 184 VAL A N 1
ATOM 1482 C CA . VAL A 1 184 ? 21.656 -2.484 -32.812 1.00 83.56 184 VAL A CA 1
ATOM 1483 C C . VAL A 1 184 ? 21.174 -2.541 -34.254 1.00 83.56 184 VAL A C 1
ATOM 1485 O O . VAL A 1 184 ? 21.900 -3.023 -35.122 1.00 83.56 184 VAL A O 1
ATOM 1488 N N . VAL A 1 185 ? 19.976 -2.026 -34.542 1.00 88.50 185 VAL A N 1
ATOM 1489 C CA . VAL A 1 185 ? 19.356 -2.206 -35.866 1.00 88.50 185 VAL A CA 1
ATOM 1490 C C . VAL A 1 185 ? 20.136 -1.469 -36.953 1.00 88.50 185 VAL A C 1
ATOM 1492 O O . VAL A 1 185 ? 20.467 -2.068 -37.973 1.00 88.50 185 VAL A O 1
ATOM 1495 N N . VAL A 1 186 ? 20.485 -0.197 -36.738 1.00 84.06 186 VAL A N 1
ATOM 1496 C CA . VAL A 1 186 ? 21.205 0.610 -37.739 1.00 84.06 186 VAL A CA 1
ATOM 1497 C C . VAL A 1 186 ? 22.576 0.007 -38.097 1.00 84.06 186 VAL A C 1
ATOM 1499 O O . VAL A 1 186 ? 22.835 -0.162 -39.291 1.00 84.06 186 VAL A O 1
ATOM 1502 N N . PRO A 1 187 ? 23.444 -0.384 -37.140 1.00 79.19 187 PRO A N 1
ATOM 1503 C CA . PRO A 1 187 ? 24.712 -1.036 -37.463 1.00 79.19 187 PRO A CA 1
ATOM 1504 C C . PRO A 1 187 ? 24.538 -2.381 -38.167 1.00 79.19 187 PRO A C 1
ATOM 1506 O O . PRO A 1 187 ? 25.245 -2.650 -39.134 1.00 79.19 187 PRO A O 1
ATOM 1509 N N . VAL A 1 188 ? 23.589 -3.211 -37.721 1.00 84.38 188 VAL A N 1
ATOM 1510 C CA . VAL A 1 188 ? 23.349 -4.539 -38.307 1.00 84.38 188 VAL A CA 1
ATOM 1511 C C . VAL A 1 188 ? 22.851 -4.422 -39.748 1.00 84.38 188 VAL A C 1
ATOM 1513 O O . VAL A 1 188 ? 23.390 -5.081 -40.635 1.00 84.38 188 VAL A O 1
ATOM 1516 N N . VAL A 1 189 ? 21.877 -3.546 -40.011 1.00 87.69 189 VAL A N 1
ATOM 1517 C CA . VAL A 1 189 ? 21.364 -3.297 -41.369 1.00 87.69 189 VAL A CA 1
ATOM 1518 C C . VAL A 1 189 ? 22.441 -2.661 -42.252 1.00 87.69 189 VAL A C 1
ATOM 1520 O O . VAL A 1 189 ? 22.608 -3.056 -43.406 1.00 87.69 189 VAL A O 1
ATOM 1523 N N . GLY A 1 190 ? 23.221 -1.722 -41.706 1.00 82.31 190 GLY A N 1
ATOM 1524 C CA . GLY A 1 190 ? 24.344 -1.105 -42.411 1.00 82.31 190 GLY A CA 1
ATOM 1525 C C . GLY A 1 190 ? 25.403 -2.125 -42.841 1.00 82.31 190 GLY A C 1
ATOM 1526 O O . GLY A 1 190 ? 25.831 -2.117 -43.998 1.00 82.31 190 GLY A O 1
ATOM 1527 N N . LEU A 1 191 ? 25.767 -3.046 -41.942 1.00 80.06 191 LEU A N 1
ATOM 1528 C CA . LEU A 1 191 ? 26.693 -4.145 -42.226 1.00 80.06 191 LEU A CA 1
ATOM 1529 C C . LEU A 1 191 ? 26.119 -5.144 -43.238 1.00 80.06 191 LEU A C 1
ATOM 1531 O O . LEU A 1 191 ? 26.857 -5.610 -44.105 1.00 80.06 191 LEU A O 1
ATOM 1535 N N . ALA A 1 192 ? 24.817 -5.439 -43.168 1.00 86.19 192 ALA A N 1
ATOM 1536 C CA . ALA A 1 192 ? 24.152 -6.360 -44.088 1.00 86.19 192 ALA A CA 1
ATOM 1537 C C . ALA A 1 192 ? 24.113 -5.836 -45.534 1.00 86.19 192 ALA A C 1
ATOM 1539 O O . ALA A 1 192 ? 24.259 -6.613 -46.475 1.00 86.19 192 ALA A O 1
ATOM 1540 N N . TRP A 1 193 ? 23.936 -4.526 -45.734 1.00 86.75 193 TRP A N 1
ATOM 1541 C CA . TRP A 1 193 ? 23.876 -3.930 -47.075 1.00 86.75 193 TRP A CA 1
ATOM 1542 C C . TRP A 1 193 ? 25.241 -3.611 -47.683 1.00 86.75 193 TRP A C 1
ATOM 1544 O O . TRP A 1 193 ? 25.393 -3.656 -48.904 1.00 86.75 193 TRP A O 1
ATOM 1554 N N . ARG A 1 194 ? 26.247 -3.275 -46.869 1.00 78.19 194 ARG A N 1
ATOM 1555 C CA . ARG A 1 194 ? 27.607 -2.989 -47.347 1.00 78.19 194 ARG A CA 1
ATOM 1556 C C . ARG A 1 194 ? 28.646 -3.527 -46.358 1.00 78.19 194 ARG A C 1
ATOM 1558 O O . ARG A 1 194 ? 29.094 -2.781 -45.488 1.00 78.19 194 ARG A O 1
ATOM 1565 N N . PRO A 1 195 ? 29.115 -4.775 -46.535 1.00 73.69 195 PRO A N 1
ATOM 1566 C CA . PRO A 1 195 ? 30.036 -5.419 -45.594 1.00 73.69 195 PRO A CA 1
ATOM 1567 C C . PRO A 1 195 ? 31.427 -4.764 -45.537 1.00 73.69 195 PRO A C 1
ATOM 1569 O O . PRO A 1 195 ? 32.179 -4.988 -44.593 1.00 73.69 195 PRO A O 1
ATOM 1572 N N . VAL A 1 196 ? 31.779 -3.922 -46.517 1.00 74.69 196 VAL A N 1
ATOM 1573 C CA . VAL A 1 196 ? 33.080 -3.240 -46.590 1.00 74.69 196 VAL A CA 1
ATOM 1574 C C . VAL A 1 196 ? 32.890 -1.724 -46.496 1.00 74.69 196 VAL A C 1
ATOM 1576 O O . VAL A 1 196 ? 33.012 -0.989 -47.474 1.00 74.69 196 VAL A O 1
ATOM 1579 N N . TRP A 1 197 ? 32.581 -1.219 -45.301 1.00 61.19 197 TRP A N 1
ATOM 1580 C CA . TRP A 1 197 ? 32.690 0.212 -44.992 1.00 61.19 197 TRP A CA 1
ATOM 1581 C C . TRP A 1 197 ? 34.151 0.570 -44.683 1.00 61.19 197 TRP A C 1
ATOM 1583 O O . TRP A 1 197 ? 34.548 0.763 -43.535 1.00 61.19 197 TRP A O 1
ATOM 1593 N N . SER A 1 198 ? 34.985 0.650 -45.723 1.00 71.25 198 SER A N 1
ATOM 1594 C CA . SER A 1 198 ? 36.379 1.112 -45.602 1.00 71.25 198 SER A CA 1
ATOM 1595 C C . SER A 1 198 ? 36.509 2.643 -45.545 1.00 71.25 198 SER A C 1
ATOM 1597 O O . SER A 1 198 ? 37.593 3.167 -45.298 1.00 71.25 198 SER A O 1
ATOM 1599 N N . GLY A 1 199 ? 35.409 3.383 -45.725 1.00 82.56 199 GLY A N 1
ATOM 1600 C CA . GLY A 1 199 ? 35.407 4.841 -45.662 1.00 82.56 199 GLY A CA 1
ATOM 1601 C C . GLY A 1 199 ? 35.573 5.362 -44.233 1.00 82.56 199 GLY A C 1
ATOM 1602 O O . GLY A 1 199 ? 34.727 5.117 -43.372 1.00 82.56 199 GLY A O 1
ATOM 1603 N N . LEU A 1 200 ? 36.618 6.163 -43.998 1.00 86.06 200 LEU A N 1
ATOM 1604 C CA . LEU A 1 200 ? 36.873 6.870 -42.731 1.00 86.06 200 LEU A CA 1
ATOM 1605 C C . LEU A 1 200 ? 35.636 7.642 -42.225 1.00 86.06 200 LEU A C 1
ATOM 1607 O O . LEU A 1 200 ? 35.403 7.759 -41.022 1.00 86.06 200 LEU A O 1
ATOM 1611 N N . LEU A 1 201 ? 34.827 8.144 -43.163 1.00 83.75 201 LEU A N 1
ATOM 1612 C CA . LEU A 1 201 ? 33.600 8.889 -42.896 1.00 83.75 201 LEU A CA 1
ATOM 1613 C C . LEU A 1 201 ? 32.527 8.022 -42.221 1.00 83.75 201 LEU A C 1
ATOM 1615 O O . LEU A 1 201 ? 31.923 8.457 -41.247 1.00 83.75 201 LEU A O 1
ATOM 1619 N N . ALA A 1 202 ? 32.329 6.783 -42.681 1.00 80.50 202 ALA A N 1
ATOM 1620 C CA . ALA A 1 202 ? 31.325 5.875 -42.127 1.00 80.50 202 ALA A CA 1
ATOM 1621 C C . ALA A 1 202 ? 31.648 5.492 -40.675 1.00 80.50 202 ALA A C 1
ATOM 1623 O O . ALA A 1 202 ? 30.763 5.468 -39.823 1.00 80.50 202 ALA A O 1
ATOM 1624 N N . ARG A 1 203 ? 32.937 5.292 -40.364 1.00 81.62 203 ARG A N 1
ATOM 1625 C CA . ARG A 1 203 ? 33.402 5.071 -38.985 1.00 81.62 203 ARG A CA 1
ATOM 1626 C C . ARG A 1 203 ? 33.119 6.276 -38.088 1.00 81.62 203 ARG A C 1
ATOM 1628 O O . ARG A 1 203 ? 32.629 6.092 -36.980 1.00 81.62 203 ARG A O 1
ATOM 1635 N N . ARG A 1 204 ? 33.379 7.502 -38.564 1.00 88.50 204 ARG A N 1
ATOM 1636 C CA . ARG A 1 204 ? 33.064 8.732 -37.813 1.00 88.50 204 ARG A CA 1
ATOM 1637 C C . ARG A 1 204 ? 31.568 8.871 -37.535 1.00 88.50 204 ARG A C 1
ATOM 1639 O O . ARG A 1 204 ? 31.207 9.201 -36.412 1.00 88.50 204 ARG A O 1
ATOM 1646 N N . TRP A 1 205 ? 30.715 8.574 -38.514 1.00 86.62 205 TRP A N 1
ATOM 1647 C CA . TRP A 1 205 ? 29.260 8.589 -38.330 1.00 86.62 205 TRP A CA 1
ATOM 1648 C C . TRP A 1 205 ? 28.784 7.551 -37.316 1.00 86.62 205 TRP A C 1
ATOM 1650 O O . TRP A 1 205 ? 27.970 7.875 -36.458 1.00 86.62 205 TRP A O 1
ATOM 1660 N N . LEU A 1 206 ? 29.321 6.331 -37.373 1.00 81.94 206 LEU A N 1
ATOM 1661 C CA . LEU A 1 206 ? 28.946 5.258 -36.454 1.00 81.94 206 LEU A CA 1
ATOM 1662 C C . LEU A 1 206 ? 29.361 5.578 -35.012 1.00 81.94 206 LEU A C 1
ATOM 1664 O O . LEU A 1 206 ? 28.559 5.427 -34.093 1.00 81.94 206 LEU A O 1
ATOM 1668 N N . VAL A 1 207 ? 30.575 6.106 -34.819 1.00 84.69 207 VAL A N 1
ATOM 1669 C CA . VAL A 1 207 ? 31.028 6.600 -33.508 1.00 84.69 207 VAL A CA 1
ATOM 1670 C C . VAL A 1 207 ? 30.172 7.780 -33.045 1.00 84.69 207 VAL A C 1
ATOM 1672 O O . VAL A 1 207 ? 29.774 7.817 -31.886 1.00 84.69 207 VAL A O 1
ATOM 1675 N N . GLY A 1 208 ? 29.834 8.716 -33.937 1.00 89.19 208 GLY A N 1
ATOM 1676 C CA . GLY A 1 208 ? 28.962 9.849 -33.621 1.00 89.19 208 GLY A CA 1
ATOM 1677 C C . GLY A 1 208 ? 27.571 9.412 -33.156 1.00 89.19 208 GLY A C 1
ATOM 1678 O O . GLY A 1 208 ? 27.095 9.886 -32.127 1.00 89.19 208 GLY A O 1
ATOM 1679 N N . LEU A 1 209 ? 26.952 8.456 -33.856 1.00 83.00 209 LEU A N 1
ATOM 1680 C CA . LEU A 1 209 ? 25.671 7.864 -33.462 1.00 83.00 209 LEU A CA 1
ATOM 1681 C C . LEU A 1 209 ? 25.767 7.181 -32.098 1.00 83.00 209 LEU A C 1
ATOM 1683 O O . LEU A 1 209 ? 24.925 7.428 -31.237 1.00 83.00 209 LEU A O 1
ATOM 1687 N N . PHE A 1 210 ? 26.821 6.398 -31.869 1.00 80.31 210 PHE A N 1
ATOM 1688 C CA . PHE A 1 210 ? 27.049 5.729 -30.591 1.00 80.31 210 PHE A CA 1
ATOM 1689 C C . PHE A 1 210 ? 27.190 6.724 -29.429 1.00 80.31 210 PHE A C 1
ATOM 1691 O O . PHE A 1 210 ? 26.488 6.607 -28.426 1.00 80.31 210 PHE A O 1
ATOM 1698 N N . VAL A 1 211 ? 28.033 7.751 -29.586 1.00 88.81 211 VAL A N 1
ATOM 1699 C CA . VAL A 1 211 ? 28.228 8.803 -28.573 1.00 88.81 211 VAL A CA 1
ATOM 1700 C C . VAL A 1 211 ? 26.939 9.594 -28.346 1.00 88.81 211 VAL A C 1
ATOM 1702 O O . VAL A 1 211 ? 26.608 9.901 -27.203 1.00 88.81 211 VAL A O 1
ATOM 1705 N N . SER A 1 212 ? 26.171 9.880 -29.403 1.00 87.31 212 SER A N 1
ATOM 1706 C CA . SER A 1 212 ? 24.879 10.562 -29.274 1.00 87.31 212 SER A CA 1
ATOM 1707 C C . SER A 1 212 ? 23.864 9.733 -28.480 1.00 87.31 212 SER A C 1
ATOM 1709 O O . SER A 1 212 ? 23.190 10.272 -27.605 1.00 87.31 212 SER A O 1
ATOM 1711 N N . GLY A 1 213 ? 23.805 8.415 -28.708 1.00 81.00 213 GLY A N 1
ATOM 1712 C CA . GLY A 1 213 ? 22.960 7.504 -27.935 1.00 81.00 213 GLY A CA 1
ATOM 1713 C C . GLY A 1 213 ? 23.361 7.467 -26.460 1.00 81.00 213 GLY A C 1
ATOM 1714 O O . GLY A 1 213 ? 22.497 7.513 -25.586 1.00 81.00 213 GLY A O 1
ATOM 1715 N N . LEU A 1 214 ? 24.667 7.470 -26.180 1.00 82.62 214 LEU A N 1
ATOM 1716 C CA . LEU A 1 214 ? 25.212 7.525 -24.822 1.00 82.62 214 LEU A CA 1
ATOM 1717 C C . LEU A 1 214 ? 24.886 8.843 -24.108 1.00 82.62 214 LEU A C 1
ATOM 1719 O O . LEU A 1 214 ? 24.533 8.822 -22.933 1.00 82.62 214 LEU A O 1
ATOM 1723 N N . LEU A 1 215 ? 24.953 9.978 -24.811 1.00 90.38 215 LEU A N 1
ATOM 1724 C CA . LEU A 1 215 ? 24.570 11.286 -24.270 1.00 90.38 215 LEU A CA 1
ATOM 1725 C C . LEU A 1 215 ? 23.078 11.351 -23.935 1.00 90.38 215 LEU A C 1
ATOM 1727 O O . LEU A 1 215 ? 22.723 11.818 -22.856 1.00 90.38 215 LEU A O 1
ATOM 1731 N N . VAL A 1 216 ? 22.210 10.851 -24.821 1.00 84.25 216 VAL A N 1
ATOM 1732 C CA . VAL A 1 216 ? 20.760 10.778 -24.567 1.00 84.25 216 VAL A CA 1
ATOM 1733 C C . VAL A 1 216 ? 20.467 9.889 -23.357 1.00 84.25 216 VAL A C 1
ATOM 1735 O O . VAL A 1 216 ? 19.684 10.274 -22.490 1.00 84.25 216 VAL A O 1
ATOM 1738 N N . LEU A 1 217 ? 21.132 8.734 -23.258 1.00 81.94 217 LEU A N 1
ATOM 1739 C CA . LEU A 1 217 ? 20.991 7.833 -22.116 1.00 81.94 217 LEU A CA 1
ATOM 1740 C C . LEU A 1 217 ? 21.478 8.479 -20.814 1.00 81.94 217 LEU A C 1
ATOM 1742 O O . LEU A 1 217 ? 20.787 8.408 -19.803 1.00 81.94 217 LEU A O 1
ATOM 1746 N N . GLY A 1 218 ? 22.644 9.128 -20.842 1.00 88.12 218 GLY A N 1
ATOM 1747 C CA . GLY A 1 218 ? 23.206 9.828 -19.690 1.00 88.12 218 GLY A CA 1
ATOM 1748 C C . GLY A 1 218 ? 22.313 10.977 -19.222 1.00 88.12 218 GLY A C 1
ATOM 1749 O O . GLY A 1 218 ? 22.064 11.108 -18.027 1.00 88.12 218 GLY A O 1
ATOM 1750 N N . TRP A 1 219 ? 21.767 11.760 -20.157 1.00 89.94 219 TRP A N 1
ATOM 1751 C CA . TRP A 1 219 ? 20.815 12.829 -19.855 1.00 89.94 219 TRP A CA 1
ATOM 1752 C C . TRP A 1 219 ? 19.528 12.291 -19.225 1.00 89.94 219 TRP A C 1
ATOM 1754 O O . TRP A 1 219 ? 19.060 12.822 -18.218 1.00 89.94 219 TRP A O 1
ATOM 1764 N N . TYR A 1 220 ? 18.983 11.203 -19.775 1.00 82.94 220 TYR A N 1
ATOM 1765 C CA . TYR A 1 220 ? 17.818 10.527 -19.210 1.00 82.94 220 TYR A CA 1
ATOM 1766 C C . TYR A 1 220 ? 18.092 10.014 -17.790 1.00 82.94 220 TYR A C 1
ATOM 1768 O O . TYR A 1 220 ? 17.286 10.245 -16.890 1.00 82.94 220 TYR A O 1
ATOM 1776 N N . LEU A 1 221 ? 19.240 9.365 -17.570 1.00 84.69 221 LEU A N 1
ATOM 1777 C CA . LEU A 1 221 ? 19.622 8.842 -16.259 1.00 84.69 221 LEU A CA 1
ATOM 1778 C C . LEU A 1 221 ? 19.788 9.973 -15.238 1.00 84.69 221 LEU A C 1
ATOM 1780 O O . LEU A 1 221 ? 19.295 9.869 -14.120 1.00 84.69 221 LEU A O 1
ATOM 1784 N N . PHE A 1 222 ? 20.423 11.076 -15.640 1.00 90.75 222 PHE A N 1
ATOM 1785 C CA . PHE A 1 222 ? 20.571 12.270 -14.810 1.00 90.75 222 PHE A CA 1
ATOM 1786 C C . PHE A 1 222 ? 19.211 12.859 -14.411 1.00 90.75 222 PHE A C 1
ATOM 1788 O O . PHE A 1 222 ? 18.980 13.144 -13.236 1.00 90.75 222 PHE A O 1
ATOM 1795 N N . TRP A 1 223 ? 18.288 12.992 -15.367 1.00 89.81 223 TRP A N 1
ATOM 1796 C CA . TRP A 1 223 ? 16.928 13.463 -15.103 1.00 89.81 223 TRP A CA 1
ATOM 1797 C C . TRP A 1 223 ? 16.158 12.520 -14.165 1.00 89.81 223 TRP A C 1
ATOM 1799 O O . TRP A 1 223 ? 15.513 12.982 -13.225 1.00 89.81 223 TRP A O 1
ATOM 1809 N N . ALA A 1 224 ? 16.276 11.206 -14.371 1.00 83.69 224 ALA A N 1
ATOM 1810 C CA . ALA A 1 224 ? 15.632 10.195 -13.538 1.00 83.69 224 ALA A CA 1
ATOM 1811 C C . ALA A 1 224 ? 16.162 10.205 -12.095 1.00 83.69 224 ALA A C 1
ATOM 1813 O O . ALA A 1 224 ? 15.370 10.179 -11.156 1.00 83.69 224 ALA A O 1
ATOM 1814 N N . ILE A 1 225 ? 17.485 10.304 -11.909 1.00 88.12 225 ILE A N 1
ATOM 1815 C CA . ILE A 1 225 ? 18.099 10.436 -10.579 1.00 88.12 225 ILE A CA 1
ATOM 1816 C C . ILE A 1 225 ? 17.554 11.678 -9.882 1.00 88.12 225 ILE A C 1
ATOM 1818 O O . ILE A 1 225 ? 17.141 11.598 -8.732 1.00 88.12 225 ILE A O 1
ATOM 1822 N N . ARG A 1 226 ? 17.486 12.808 -10.591 1.00 90.31 226 ARG A N 1
ATOM 1823 C CA . ARG A 1 226 ? 17.002 14.059 -10.013 1.00 90.31 226 ARG A CA 1
ATOM 1824 C C . ARG A 1 226 ? 15.540 13.969 -9.554 1.00 90.31 226 ARG A C 1
ATOM 1826 O O . ARG A 1 226 ? 15.220 14.461 -8.476 1.00 90.31 226 ARG A O 1
ATOM 1833 N N . GLN A 1 227 ? 14.674 13.298 -10.319 1.00 84.69 227 GLN A N 1
ATOM 1834 C CA . GLN A 1 227 ? 13.293 13.043 -9.890 1.00 84.69 227 GLN A CA 1
ATOM 1835 C C . GLN A 1 227 ? 13.214 12.152 -8.648 1.00 84.69 227 GLN A C 1
ATOM 1837 O O . GLN A 1 227 ? 12.384 12.395 -7.772 1.00 84.69 227 GLN A O 1
ATOM 1842 N N . LEU A 1 228 ? 14.069 11.130 -8.557 1.00 80.81 228 LEU A N 1
ATOM 1843 C CA . LEU A 1 228 ? 14.118 10.257 -7.385 1.00 80.81 228 LEU A CA 1
ATOM 1844 C C . LEU A 1 228 ? 14.574 11.027 -6.139 1.00 80.81 228 LEU A C 1
ATOM 1846 O O . LEU A 1 228 ? 13.965 10.856 -5.088 1.00 80.81 228 LEU A O 1
ATOM 1850 N N . SER A 1 229 ? 15.558 11.924 -6.270 1.00 85.38 229 SER A N 1
ATOM 1851 C CA . SER A 1 229 ? 16.032 12.779 -5.171 1.00 85.38 229 SER A CA 1
ATOM 1852 C C . SER A 1 229 ? 14.951 13.722 -4.636 1.00 85.38 229 SER A C 1
ATOM 1854 O O . SER A 1 229 ? 14.866 13.944 -3.432 1.00 85.38 229 SER A O 1
ATOM 1856 N N . GLU A 1 230 ? 14.129 14.290 -5.523 1.00 81.38 230 GLU A N 1
ATOM 1857 C CA . GLU A 1 230 ? 13.024 15.182 -5.142 1.00 81.38 230 GLU A CA 1
ATOM 1858 C C . GLU A 1 230 ? 11.861 14.406 -4.493 1.00 81.38 230 GLU A C 1
ATOM 1860 O O . GLU A 1 230 ? 11.135 14.958 -3.672 1.00 81.38 230 GLU A O 1
ATOM 1865 N N . SER A 1 231 ? 11.714 13.115 -4.810 1.00 69.62 231 SER A N 1
ATOM 1866 C CA . SER A 1 231 ? 10.650 12.251 -4.273 1.00 69.62 231 SER A CA 1
ATOM 1867 C C . SER A 1 231 ? 11.005 11.597 -2.934 1.00 69.62 231 SER A C 1
ATOM 1869 O O . SER A 1 231 ? 10.118 11.107 -2.242 1.00 69.62 231 SER A O 1
ATOM 1871 N N . SER A 1 232 ? 12.291 11.545 -2.577 1.00 67.50 232 SER A N 1
ATOM 1872 C CA . SER A 1 232 ? 12.785 10.846 -1.388 1.00 67.50 232 SER A CA 1
ATOM 1873 C C . SER A 1 232 ? 12.899 11.720 -0.144 1.00 67.50 232 SER A C 1
ATOM 1875 O O . SER A 1 232 ? 13.452 11.243 0.837 1.00 67.50 232 SER A O 1
ATOM 1877 N N . VAL A 1 233 ? 12.439 12.976 -0.165 1.00 64.81 233 VAL A N 1
ATOM 1878 C CA . VAL A 1 233 ? 12.264 13.748 1.072 1.00 64.81 233 VAL A CA 1
ATOM 1879 C C . VAL A 1 233 ? 10.984 13.221 1.711 1.00 64.81 233 VAL A C 1
ATOM 1881 O O . VAL A 1 233 ? 9.901 13.551 1.219 1.00 64.81 233 VAL A O 1
ATOM 1884 N N . PRO A 1 234 ? 11.068 12.366 2.747 1.00 56.25 234 PRO A N 1
ATOM 1885 C CA . PRO A 1 234 ? 9.890 11.968 3.482 1.00 56.25 234 PRO A CA 1
ATOM 1886 C C . PRO A 1 234 ? 9.411 13.258 4.123 1.00 56.25 234 PRO A C 1
ATOM 1888 O O . PRO A 1 234 ? 10.113 13.881 4.919 1.00 56.25 234 PRO A O 1
ATOM 1891 N N . GLN A 1 235 ? 8.256 13.723 3.679 1.00 53.53 235 GLN A N 1
ATOM 1892 C CA . GLN A 1 235 ? 7.493 14.680 4.438 1.00 53.53 235 GLN A CA 1
ATOM 1893 C C . GLN A 1 235 ? 7.199 13.943 5.743 1.00 53.53 235 GLN A C 1
ATOM 1895 O O . GLN A 1 235 ? 6.356 13.048 5.737 1.00 53.53 235 GLN A O 1
ATOM 1900 N N . ASP A 1 236 ? 7.997 14.216 6.782 1.00 55.00 236 ASP A N 1
ATOM 1901 C CA . ASP A 1 236 ? 7.699 13.892 8.174 1.00 55.00 236 ASP A CA 1
ATOM 1902 C C . ASP A 1 236 ? 6.297 14.445 8.419 1.00 55.00 23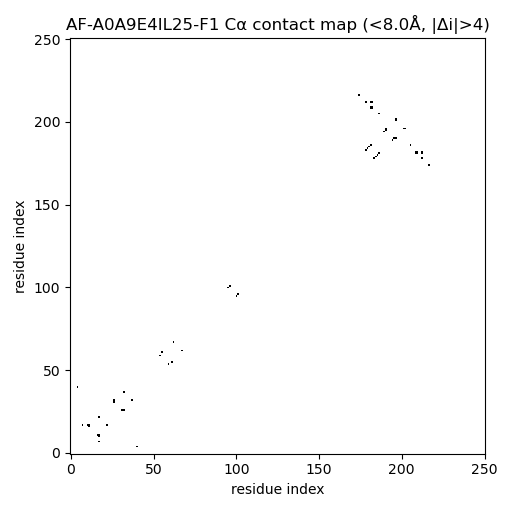6 ASP A C 1
ATOM 1904 O O . ASP A 1 236 ? 6.097 15.624 8.714 1.00 55.00 236 ASP A O 1
ATOM 1908 N N . GLN A 1 237 ? 5.309 13.604 8.125 1.00 52.66 237 GLN A N 1
ATOM 1909 C CA . GLN A 1 237 ? 3.940 13.784 8.526 1.00 52.66 237 GLN A CA 1
ATOM 1910 C C . GLN A 1 237 ? 3.993 13.702 10.032 1.00 52.66 237 GLN A C 1
ATOM 1912 O O . GLN A 1 237 ? 4.183 12.625 10.592 1.00 52.66 237 GLN A O 1
AT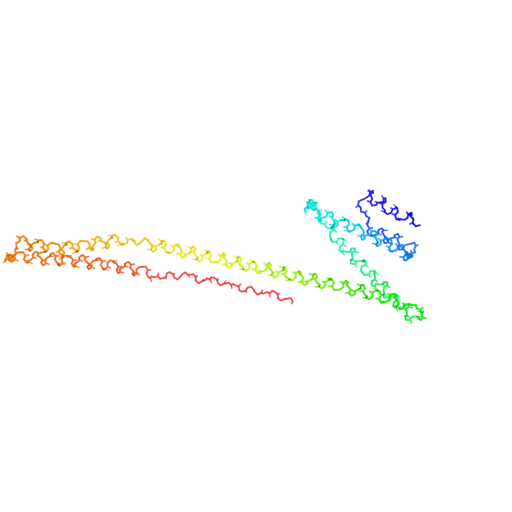OM 1917 N N . ASP A 1 238 ? 3.896 14.885 10.628 1.00 55.38 238 ASP A N 1
ATOM 1918 C CA . ASP A 1 238 ? 2.968 15.135 11.711 1.00 55.38 238 ASP A CA 1
ATOM 1919 C C . ASP A 1 238 ? 2.942 13.966 12.688 1.00 55.38 238 ASP A C 1
ATOM 1921 O O . ASP A 1 238 ? 2.027 13.139 12.695 1.00 55.38 238 ASP A O 1
ATOM 1925 N N . GLU A 1 239 ? 4.008 13.918 13.489 1.00 55.16 239 GLU A N 1
ATOM 1926 C CA . GLU A 1 239 ? 3.996 13.366 14.835 1.00 55.16 239 GLU A CA 1
ATOM 1927 C C . GLU A 1 239 ? 2.577 13.562 15.391 1.00 55.16 239 GLU A C 1
ATOM 1929 O O . GLU A 1 239 ? 2.160 14.713 15.576 1.00 55.16 239 GLU A O 1
ATOM 1934 N N . PRO A 1 240 ? 1.774 12.485 15.521 1.00 54.06 240 PRO A N 1
ATOM 1935 C CA . PRO A 1 240 ? 0.388 12.625 15.899 1.00 54.06 240 PRO A CA 1
ATOM 1936 C C . PRO A 1 240 ? 0.388 13.339 17.234 1.00 54.06 240 PRO A C 1
ATOM 1938 O O . PRO A 1 240 ? 0.969 12.862 18.212 1.00 54.06 240 PRO A O 1
ATOM 1941 N N . THR A 1 241 ? -0.221 14.523 17.200 1.00 53.69 241 THR A N 1
ATOM 1942 C CA . THR A 1 241 ? -0.633 15.322 18.338 1.00 53.69 241 THR A CA 1
ATOM 1943 C C . THR A 1 241 ? -0.867 14.391 19.507 1.00 53.69 241 THR A C 1
ATOM 1945 O O . THR A 1 241 ? -1.697 13.486 19.398 1.00 53.69 241 THR A O 1
ATOM 1948 N N . GLN A 1 242 ? -0.063 14.579 20.558 1.00 46.91 242 GLN A N 1
ATOM 1949 C CA . GLN A 1 242 ? -0.189 13.870 21.817 1.00 46.91 242 GLN A CA 1
ATOM 1950 C C . GLN A 1 242 ? -1.667 13.610 22.082 1.00 46.91 242 GLN A C 1
ATOM 1952 O O . GLN A 1 242 ? -2.450 14.547 22.243 1.00 46.91 242 GLN A O 1
ATOM 1957 N N . VAL A 1 243 ? -2.043 12.333 22.080 1.00 56.78 243 VAL A N 1
ATOM 1958 C CA . VAL A 1 243 ? -3.256 11.903 22.753 1.00 56.78 243 VAL A CA 1
ATOM 1959 C C . VAL A 1 243 ? -2.980 12.232 24.209 1.00 56.78 243 VAL A C 1
ATOM 1961 O O . VAL A 1 243 ? -2.289 11.491 24.905 1.00 56.78 243 VAL A O 1
ATOM 1964 N N . GLU A 1 244 ? -3.408 13.433 24.589 1.00 53.84 244 GLU A N 1
ATOM 1965 C CA . GLU A 1 244 ? -3.542 13.911 25.947 1.00 53.84 244 GLU A CA 1
ATOM 1966 C C . GLU A 1 244 ? -4.208 12.777 26.714 1.00 53.84 244 GLU A C 1
ATOM 1968 O O . GLU A 1 244 ? -5.384 12.458 26.527 1.00 53.84 244 GLU A O 1
ATOM 1973 N N . SER A 1 245 ? -3.378 12.065 27.467 1.00 54.06 245 SER A N 1
ATOM 1974 C CA . SER A 1 245 ? -3.766 11.016 28.382 1.00 54.06 245 SER A CA 1
ATOM 1975 C C . SER A 1 245 ? -4.723 11.644 29.381 1.00 54.06 245 SER A C 1
ATOM 1977 O O . SER A 1 245 ? -4.291 12.256 30.355 1.00 54.06 245 SER A O 1
ATOM 1979 N N . GLY A 1 246 ? -6.018 11.541 29.078 1.00 50.91 246 GLY A N 1
ATOM 1980 C CA . GLY A 1 246 ? -7.103 11.889 29.973 1.00 50.91 246 GLY A CA 1
ATOM 1981 C C . GLY A 1 246 ? -6.940 11.094 31.256 1.00 50.91 246 GLY A C 1
ATOM 1982 O O . GLY A 1 246 ? -7.242 9.904 31.315 1.00 50.91 246 GLY A O 1
ATOM 1983 N N . GLU A 1 247 ? -6.401 11.767 32.261 1.00 63.91 247 GLU A N 1
ATOM 1984 C CA . GLU A 1 247 ? -6.347 11.320 33.638 1.00 63.91 247 GLU A CA 1
ATOM 1985 C C . GLU A 1 247 ? -7.792 11.084 34.109 1.00 63.91 247 GLU A C 1
ATOM 1987 O O . GLU A 1 247 ? -8.606 12.013 34.070 1.00 63.91 247 GLU A O 1
ATOM 1992 N N . PRO A 1 248 ? -8.180 9.852 34.487 1.00 62.31 248 PRO A N 1
ATOM 1993 C CA . PRO A 1 248 ? -9.519 9.623 35.000 1.00 62.31 248 PRO A CA 1
ATOM 1994 C C . PRO A 1 248 ? -9.660 10.339 36.353 1.00 62.31 248 PRO A C 1
ATOM 1996 O O . PRO A 1 248 ? -8.763 10.225 37.194 1.00 62.31 248 PRO A O 1
ATOM 1999 N N . PRO A 1 249 ? -10.769 11.062 36.603 1.00 59.19 249 PRO A N 1
ATOM 2000 C CA . PRO A 1 249 ? -11.005 11.690 37.893 1.00 59.19 249 PRO A CA 1
ATOM 2001 C C . PRO A 1 249 ? -11.089 10.605 38.967 1.00 59.19 249 PRO A C 1
ATOM 2003 O O . PRO A 1 249 ? -11.995 9.771 38.960 1.00 59.19 249 PRO A O 1
ATOM 2006 N N . GLY A 1 250 ? -10.113 10.612 39.875 1.00 63.88 250 GLY A N 1
ATOM 2007 C CA . GLY A 1 250 ? -10.126 9.782 41.071 1.00 63.88 250 GLY A CA 1
ATOM 2008 C C . GLY A 1 250 ? -11.355 10.104 41.918 1.00 63.88 250 GLY A C 1
ATOM 2009 O O . GLY A 1 250 ? -11.531 11.243 42.356 1.00 63.88 250 GLY A O 1
ATOM 2010 N N . VAL A 1 251 ? -12.190 9.084 42.111 1.00 53.84 251 VAL A N 1
ATOM 2011 C CA . VAL A 1 251 ? -13.289 9.016 43.084 1.00 53.84 251 VAL A CA 1
ATOM 2012 C C . VAL A 1 251 ? -12.816 8.202 44.278 1.00 53.84 251 VAL A C 1
ATOM 2014 O O . VAL A 1 251 ? -12.168 7.155 44.043 1.00 53.84 251 VAL A O 1
#